Protein AF-A0A9D6CIK2-F1 (afdb_monomer)

Sequence (309 aa):
MDEARDAATAATDGAFDAAAAARARRFWRIALIVYLVPVTVVTHWPRLGFAGSGAVDKFAHFLGFGVIAWLALHARPFGRASLGFLFAVAWVYIDEVTQAIPILGRTFSGYDMIAGWVGVALAGAIYLARAARRPRGVLDARDPLESIVYSDSRNWTFAAGFILAATLVIGGAIVAWRAQGGVEPSFGSVIHPLAMGFLCGLVGATLLVEGRVLARRALAIDGLSAREIPHRGVRSRLVGPIALLAAIPLAWALHWLLVRALFGAEPSADHAIDQEGFMVMRPAFMLVAAACMFEFLRTALVRRARAAA

pLDDT: mean 87.38, std 12.66, range [45.0, 98.56]

Structure (mmCIF, N/CA/C/O backbone):
data_AF-A0A9D6CIK2-F1
#
_entry.id   AF-A0A9D6CIK2-F1
#
loop_
_atom_site.group_PDB
_atom_site.id
_atom_site.type_symbol
_atom_site.label_atom_id
_atom_site.label_alt_id
_atom_site.label_comp_id
_atom_site.label_asym_id
_atom_site.label_entity_id
_atom_site.label_seq_id
_atom_site.pdbx_PDB_ins_code
_atom_site.Cartn_x
_atom_site.Cartn_y
_atom_site.Cartn_z
_atom_site.occupancy
_atom_site.B_iso_or_equiv
_atom_site.auth_seq_id
_atom_site.auth_comp_id
_atom_site.auth_asym_id
_atom_site.auth_atom_id
_atom_site.pdbx_PDB_model_num
ATOM 1 N N . MET A 1 1 ? -30.635 -6.182 40.399 1.00 76.00 1 MET A N 1
ATOM 2 C CA . MET A 1 1 ? -31.267 -5.835 39.104 1.00 76.00 1 MET A CA 1
ATOM 3 C C . MET A 1 1 ? -30.254 -5.193 38.160 1.00 76.00 1 MET A C 1
ATOM 5 O O . MET A 1 1 ? -30.245 -5.564 36.994 1.00 76.00 1 MET A O 1
ATOM 9 N N . ASP A 1 2 ? -29.363 -4.333 38.664 1.00 89.19 2 ASP A N 1
ATOM 10 C CA . ASP A 1 2 ? -28.309 -3.693 37.858 1.00 89.19 2 ASP A CA 1
ATOM 11 C C . ASP A 1 2 ? -27.275 -4.683 37.293 1.00 89.19 2 ASP A C 1
ATOM 13 O O . ASP A 1 2 ? -27.008 -4.645 36.099 1.00 89.19 2 ASP A O 1
ATOM 17 N N . GLU A 1 3 ? -26.827 -5.682 38.064 1.00 88.56 3 GLU A N 1
ATOM 18 C CA . GLU A 1 3 ? -25.869 -6.693 37.565 1.00 88.56 3 GLU A CA 1
ATOM 19 C C . GLU A 1 3 ? -26.374 -7.486 36.345 1.00 88.56 3 GLU A C 1
ATOM 21 O O . GLU A 1 3 ? -25.624 -7.752 35.407 1.00 88.56 3 GLU A O 1
ATOM 26 N N . ALA A 1 4 ? -27.662 -7.847 36.321 1.00 82.94 4 ALA A N 1
ATOM 27 C CA . ALA A 1 4 ? -28.253 -8.572 35.195 1.00 82.94 4 ALA A CA 1
ATOM 28 C C . ALA A 1 4 ? -28.372 -7.686 33.942 1.00 82.94 4 ALA A C 1
ATOM 30 O O . ALA A 1 4 ? -28.220 -8.168 32.817 1.00 82.94 4 ALA A O 1
ATOM 31 N N . ARG A 1 5 ? -28.619 -6.384 34.131 1.00 86.94 5 ARG A N 1
ATOM 32 C CA . ARG A 1 5 ? -28.676 -5.390 33.054 1.00 86.94 5 ARG A CA 1
ATOM 33 C C . ARG A 1 5 ? -27.285 -5.104 32.487 1.00 86.94 5 ARG A C 1
ATOM 35 O O . ARG A 1 5 ? -27.134 -5.043 31.266 1.00 86.94 5 ARG A O 1
ATOM 42 N N . ASP A 1 6 ? -26.281 -4.993 33.347 1.00 85.75 6 ASP A N 1
ATOM 43 C CA . ASP A 1 6 ? -24.888 -4.783 32.951 1.00 85.75 6 ASP A CA 1
ATOM 44 C C . ASP A 1 6 ? -24.345 -5.998 32.189 1.00 85.75 6 ASP A C 1
ATOM 46 O O . ASP A 1 6 ? -23.758 -5.848 31.116 1.00 85.75 6 ASP A O 1
ATOM 50 N N . ALA A 1 7 ? -24.639 -7.214 32.662 1.00 78.69 7 ALA A N 1
ATOM 51 C CA . ALA A 1 7 ? -24.284 -8.451 31.968 1.00 78.69 7 ALA A CA 1
ATOM 52 C C . ALA A 1 7 ? -24.959 -8.573 30.588 1.00 78.69 7 ALA A C 1
ATOM 54 O O . ALA A 1 7 ? -24.304 -8.941 29.610 1.00 78.69 7 ALA A O 1
ATOM 55 N N . ALA A 1 8 ? -26.248 -8.232 30.477 1.00 70.62 8 ALA A N 1
ATOM 56 C CA . ALA A 1 8 ? -26.967 -8.258 29.202 1.00 70.62 8 ALA A CA 1
ATOM 57 C C . ALA A 1 8 ? -26.433 -7.213 28.204 1.00 70.62 8 ALA A C 1
ATOM 59 O O . ALA A 1 8 ? -26.322 -7.495 27.007 1.00 70.62 8 ALA A O 1
ATOM 60 N N . THR A 1 9 ? -26.057 -6.028 28.693 1.00 79.12 9 THR A N 1
ATOM 61 C CA . THR A 1 9 ? -25.459 -4.960 27.877 1.00 79.12 9 THR A CA 1
ATOM 62 C C . THR A 1 9 ? -24.084 -5.389 27.366 1.00 79.12 9 THR A C 1
ATOM 64 O O . THR A 1 9 ? -23.854 -5.385 26.159 1.00 79.12 9 THR A O 1
ATOM 67 N N . ALA A 1 10 ? -23.217 -5.898 28.248 1.00 75.69 10 ALA A N 1
ATOM 68 C CA . ALA A 1 10 ? -21.892 -6.396 27.878 1.00 75.69 10 ALA A CA 1
ATOM 69 C C . ALA A 1 10 ? -21.947 -7.558 26.868 1.00 75.69 10 ALA A C 1
ATOM 71 O O . ALA A 1 10 ? -21.140 -7.618 25.938 1.00 75.69 10 ALA A O 1
ATOM 72 N N . ALA A 1 11 ? -22.914 -8.471 27.012 1.00 73.00 11 ALA A N 1
ATOM 73 C CA . ALA A 1 11 ? -23.122 -9.562 26.061 1.00 73.00 11 ALA A CA 1
ATOM 74 C C . ALA A 1 11 ? -23.563 -9.051 24.678 1.00 73.00 11 ALA A C 1
ATOM 76 O O . ALA A 1 11 ? -23.078 -9.536 23.652 1.00 73.00 11 ALA A O 1
ATOM 77 N N . THR A 1 12 ? -24.448 -8.052 24.647 1.00 70.81 12 THR A N 1
ATOM 78 C CA . THR A 1 12 ? -24.937 -7.435 23.404 1.00 70.81 12 THR A CA 1
ATOM 79 C C . THR A 1 12 ? -23.823 -6.669 22.688 1.00 70.81 12 THR A C 1
ATOM 81 O O . THR A 1 12 ? -23.623 -6.858 21.485 1.00 70.81 12 THR A O 1
ATOM 84 N N . ASP A 1 13 ? -23.042 -5.883 23.430 1.00 75.19 13 ASP A N 1
ATOM 85 C CA . ASP A 1 13 ? -21.899 -5.133 22.905 1.00 75.19 13 ASP A CA 1
ATOM 86 C C . ASP A 1 13 ? -20.821 -6.078 22.354 1.00 75.19 13 ASP A C 1
ATOM 88 O O . ASP A 1 13 ? -20.339 -5.908 21.230 1.00 75.19 13 ASP A O 1
ATOM 92 N N . GLY A 1 14 ? -20.516 -7.156 23.085 1.00 76.88 14 GLY A N 1
ATOM 93 C CA . GLY A 1 14 ? -19.582 -8.187 22.632 1.00 76.88 14 GLY A CA 1
ATOM 94 C C . GLY A 1 14 ? -20.040 -8.898 21.351 1.00 76.88 14 GLY A C 1
ATOM 95 O O . GLY A 1 14 ? -19.229 -9.160 20.454 1.00 76.88 14 GLY A O 1
ATOM 96 N N . ALA A 1 15 ? -21.340 -9.184 21.220 1.00 74.88 15 ALA A N 1
ATOM 97 C CA . ALA A 1 15 ? -21.907 -9.794 20.019 1.00 74.88 15 ALA A CA 1
ATOM 98 C C . ALA A 1 15 ? -21.847 -8.849 18.804 1.00 74.88 15 ALA A C 1
ATOM 100 O O . ALA A 1 15 ? -21.481 -9.276 17.700 1.00 74.88 15 ALA A O 1
ATOM 101 N N . PHE A 1 16 ? -22.150 -7.563 19.004 1.00 76.38 16 PHE A N 1
ATOM 102 C CA . PHE A 1 16 ? -22.050 -6.535 17.967 1.00 76.38 16 PHE A CA 1
ATOM 103 C C . PHE A 1 16 ? -20.613 -6.403 17.438 1.00 76.38 16 PHE A C 1
ATOM 105 O O . PHE A 1 16 ? -20.384 -6.474 16.223 1.00 76.38 16 PHE A O 1
ATOM 112 N N . ASP A 1 17 ? -19.631 -6.323 18.335 1.00 83.56 17 ASP A N 1
ATOM 113 C CA . ASP A 1 17 ? -18.211 -6.238 17.982 1.00 83.56 17 ASP A CA 1
ATOM 114 C C . ASP A 1 17 ? -17.732 -7.481 17.218 1.00 83.56 17 ASP A C 1
ATOM 116 O O . ASP A 1 17 ? -16.956 -7.400 16.251 1.00 83.56 17 ASP A O 1
ATOM 120 N N . ALA A 1 18 ? -18.229 -8.662 17.597 1.00 87.12 18 ALA A N 1
ATOM 121 C CA . ALA A 1 18 ? -17.898 -9.903 16.916 1.00 87.12 18 ALA A CA 1
ATOM 122 C C . ALA A 1 18 ? -18.398 -9.920 15.461 1.00 87.12 18 ALA A C 1
ATOM 124 O O . ALA A 1 18 ? -17.642 -10.326 14.563 1.00 87.12 18 ALA A O 1
ATOM 125 N N . ALA A 1 19 ? -19.631 -9.461 15.226 1.00 90.62 19 ALA A N 1
ATOM 126 C CA . ALA A 1 19 ? -20.251 -9.390 13.906 1.00 90.62 19 ALA A CA 1
ATOM 127 C C . ALA A 1 19 ? -19.587 -8.333 13.008 1.00 90.62 19 ALA A C 1
ATOM 129 O O . ALA A 1 19 ? -19.249 -8.631 11.856 1.00 90.62 19 ALA A O 1
ATOM 130 N N . ALA A 1 20 ? -19.329 -7.132 13.536 1.00 90.88 20 ALA A N 1
ATOM 131 C CA . ALA A 1 20 ? -18.639 -6.063 12.813 1.00 90.88 20 ALA A CA 1
ATOM 132 C C . ALA A 1 20 ? -17.254 -6.526 12.341 1.00 90.88 20 ALA A C 1
ATOM 134 O O . ALA A 1 20 ? -16.926 -6.454 11.157 1.00 90.88 20 ALA A O 1
ATOM 135 N N . ALA A 1 21 ? -16.467 -7.130 13.227 1.00 90.06 21 ALA A N 1
ATOM 136 C CA . ALA A 1 21 ? -15.140 -7.612 12.867 1.00 90.06 21 ALA A CA 1
ATOM 137 C C . ALA A 1 21 ? -15.158 -8.775 11.860 1.00 90.06 21 ALA A C 1
ATOM 139 O O . ALA A 1 21 ? -14.245 -8.895 11.041 1.00 90.06 21 ALA A O 1
ATOM 140 N N . ALA A 1 22 ? -16.168 -9.651 11.901 1.00 92.12 22 ALA A N 1
ATOM 141 C CA . ALA A 1 22 ? -16.338 -10.690 10.884 1.00 92.12 22 ALA A CA 1
ATOM 142 C C . ALA A 1 22 ? -16.622 -10.081 9.504 1.00 92.12 22 ALA A C 1
ATOM 144 O O . ALA A 1 22 ? -16.016 -10.490 8.510 1.00 92.12 22 ALA A O 1
ATOM 145 N N . ARG A 1 23 ? -17.479 -9.058 9.455 1.00 95.62 23 ARG A N 1
ATOM 146 C CA . ARG A 1 23 ? -17.792 -8.314 8.232 1.00 95.62 23 ARG A CA 1
ATOM 147 C C . ARG A 1 23 ? -16.578 -7.557 7.694 1.00 95.62 23 ARG A C 1
ATOM 149 O O . ARG A 1 23 ? -16.287 -7.670 6.508 1.00 95.62 23 ARG A O 1
ATOM 156 N N . ALA A 1 24 ? -15.824 -6.881 8.559 1.00 94.81 24 ALA A N 1
ATOM 157 C CA . ALA A 1 24 ? -14.590 -6.202 8.173 1.00 94.81 24 ALA A CA 1
ATOM 158 C C . ALA A 1 24 ? -13.581 -7.167 7.541 1.00 94.81 24 ALA A C 1
ATOM 160 O O . ALA A 1 24 ? -13.079 -6.912 6.448 1.00 94.81 24 ALA A O 1
ATOM 161 N N . ARG A 1 25 ? -13.347 -8.333 8.162 1.00 94.69 25 ARG A N 1
ATOM 162 C CA . ARG A 1 25 ? -12.481 -9.374 7.579 1.00 94.69 25 ARG A CA 1
ATOM 163 C C . ARG A 1 25 ? -12.985 -9.870 6.230 1.00 94.69 25 ARG A C 1
ATOM 165 O O . ARG A 1 25 ? -12.175 -10.111 5.340 1.00 94.69 25 ARG A O 1
ATOM 172 N N . ARG A 1 26 ? -14.302 -10.040 6.067 1.00 96.69 26 ARG A N 1
ATOM 173 C CA . ARG A 1 26 ? -14.888 -10.422 4.776 1.00 96.69 26 ARG A CA 1
ATOM 174 C C . ARG A 1 26 ? -14.553 -9.385 3.706 1.00 96.69 26 ARG A C 1
ATOM 176 O O . ARG A 1 26 ? -14.116 -9.781 2.632 1.00 96.69 26 ARG A O 1
ATOM 183 N N . PHE A 1 27 ? -14.695 -8.093 3.996 1.00 97.44 27 PHE A N 1
ATOM 184 C CA . PHE A 1 27 ? -14.352 -7.050 3.031 1.00 97.44 27 PHE A CA 1
ATOM 185 C C . PHE A 1 27 ? -12.854 -6.975 2.732 1.00 97.44 27 PHE A C 1
ATOM 187 O O . PHE A 1 27 ? -12.502 -6.905 1.561 1.00 97.44 27 PHE A O 1
ATOM 194 N N . TRP A 1 28 ? -11.971 -7.123 3.725 1.00 97.50 28 TRP A N 1
ATOM 195 C CA . TRP A 1 28 ? -10.527 -7.232 3.467 1.00 97.50 28 TRP A CA 1
ATOM 196 C C . TRP A 1 28 ? -10.168 -8.424 2.576 1.00 97.50 28 TRP A C 1
ATOM 198 O O . TRP A 1 28 ? -9.322 -8.294 1.700 1.00 97.50 28 TRP A O 1
ATOM 208 N N . ARG A 1 29 ? -10.821 -9.578 2.757 1.00 98.00 29 ARG A N 1
ATOM 209 C CA . ARG A 1 29 ? -10.619 -10.755 1.893 1.00 98.00 29 ARG A CA 1
ATOM 210 C C . ARG A 1 29 ? -11.104 -10.514 0.469 1.00 98.00 29 ARG A C 1
ATOM 212 O O . ARG A 1 29 ? -10.418 -10.900 -0.467 1.00 98.00 29 ARG A O 1
ATOM 219 N N . ILE A 1 30 ? -12.258 -9.869 0.307 1.00 97.81 30 ILE A N 1
ATOM 220 C CA . ILE A 1 30 ? -12.763 -9.482 -1.015 1.00 97.81 30 ILE A CA 1
ATOM 221 C C . ILE A 1 30 ? -11.785 -8.507 -1.675 1.00 97.81 30 ILE A C 1
ATOM 223 O O . ILE A 1 30 ? -11.384 -8.746 -2.805 1.00 97.81 30 ILE A O 1
ATOM 227 N N . ALA A 1 31 ? -11.346 -7.466 -0.961 1.00 97.38 31 ALA A N 1
ATOM 228 C CA . ALA A 1 31 ? -10.368 -6.503 -1.461 1.00 97.38 31 ALA A CA 1
ATOM 229 C C . ALA A 1 31 ? -9.044 -7.179 -1.848 1.00 97.38 31 ALA A C 1
ATOM 231 O O . ALA A 1 31 ? -8.510 -6.891 -2.914 1.00 97.38 31 ALA A O 1
ATOM 232 N N . LEU A 1 32 ? -8.555 -8.120 -1.029 1.00 98.19 32 LEU A N 1
ATOM 233 C CA . LEU A 1 32 ? -7.382 -8.932 -1.348 1.00 98.19 32 LEU A CA 1
ATOM 234 C C . LEU A 1 32 ? -7.570 -9.682 -2.665 1.00 98.19 32 LEU A C 1
ATOM 236 O O . LEU A 1 32 ? -6.711 -9.573 -3.522 1.00 98.19 32 LEU A O 1
ATOM 240 N N . ILE A 1 33 ? -8.676 -10.406 -2.851 1.00 98.25 33 ILE A N 1
ATOM 241 C CA . ILE A 1 33 ? -8.928 -11.176 -4.081 1.00 98.25 33 ILE A CA 1
ATOM 242 C C . ILE A 1 33 ? -9.045 -10.247 -5.296 1.00 98.25 33 ILE A C 1
ATOM 244 O O . ILE A 1 33 ? -8.411 -10.491 -6.319 1.00 98.25 33 ILE A O 1
ATOM 248 N N . VAL A 1 34 ? -9.819 -9.165 -5.164 1.00 97.56 34 VAL A N 1
ATOM 249 C CA . VAL A 1 34 ? -10.043 -8.168 -6.224 1.00 97.56 34 VAL A CA 1
ATOM 250 C C . VAL A 1 34 ? -8.746 -7.478 -6.639 1.00 97.56 34 VAL A C 1
ATOM 252 O O . VAL A 1 34 ? -8.632 -7.079 -7.789 1.00 97.56 34 VAL A O 1
ATOM 255 N N . TYR A 1 35 ? -7.772 -7.342 -5.738 1.00 97.75 35 TYR A N 1
ATOM 256 C CA . TYR A 1 35 ? -6.469 -6.760 -6.052 1.00 97.75 35 TYR A CA 1
ATOM 257 C C . TYR A 1 35 ? -5.455 -7.799 -6.549 1.00 97.75 35 TYR A C 1
ATOM 259 O O . TYR A 1 35 ? -4.760 -7.568 -7.535 1.00 97.75 35 TYR A O 1
ATOM 267 N N . LEU A 1 36 ? -5.392 -8.956 -5.888 1.00 97.88 36 LEU A N 1
ATOM 268 C CA . LEU A 1 36 ? -4.446 -10.032 -6.174 1.00 97.88 36 LEU A CA 1
ATOM 269 C C . LEU A 1 36 ? -4.621 -10.568 -7.593 1.00 97.88 36 LEU A C 1
ATOM 271 O O . LEU A 1 36 ? -3.638 -10.689 -8.310 1.00 97.88 36 LEU A O 1
ATOM 275 N N . VAL A 1 37 ? -5.861 -10.848 -8.010 1.00 97.81 37 VAL A N 1
ATOM 276 C CA . VAL A 1 37 ? -6.129 -11.447 -9.325 1.00 97.81 37 VAL A CA 1
ATOM 277 C C . VAL A 1 37 ? -5.640 -10.545 -10.469 1.00 97.81 37 VAL A C 1
ATOM 279 O O . VAL A 1 37 ? -4.852 -11.029 -11.280 1.00 97.81 37 VAL A O 1
ATOM 282 N N . PRO A 1 38 ? -6.010 -9.249 -10.549 1.00 96.62 38 PRO A N 1
ATOM 283 C CA . PRO A 1 38 ? -5.471 -8.363 -11.577 1.00 96.62 38 PRO A CA 1
ATOM 284 C C . PRO A 1 38 ? -3.954 -8.203 -11.519 1.00 96.62 38 PRO A C 1
ATOM 286 O O . PRO A 1 38 ? -3.326 -8.211 -12.572 1.00 96.62 38 PRO A O 1
ATOM 289 N N . VAL A 1 39 ? -3.355 -8.085 -10.326 1.00 96.19 39 VAL A N 1
ATOM 290 C CA . VAL A 1 39 ? -1.892 -7.971 -10.206 1.00 96.19 39 VAL A CA 1
ATOM 291 C C . VAL A 1 39 ? -1.213 -9.211 -10.775 1.00 96.19 39 VAL A C 1
ATOM 293 O O . VAL A 1 39 ? -0.331 -9.063 -11.609 1.00 96.19 39 VAL A O 1
ATOM 296 N N . THR A 1 40 ? -1.676 -10.411 -10.421 1.00 96.19 40 THR A N 1
ATOM 297 C CA . THR A 1 40 ? -1.139 -11.668 -10.959 1.00 96.19 40 THR A CA 1
ATOM 298 C C . THR A 1 40 ? -1.314 -11.774 -12.471 1.00 96.19 40 THR A C 1
ATOM 300 O O . THR A 1 40 ? -0.403 -12.208 -13.167 1.00 96.19 40 THR A O 1
ATOM 303 N N . VAL A 1 41 ? -2.457 -11.350 -13.015 1.00 95.50 41 VAL A N 1
ATOM 304 C CA . VAL A 1 41 ? -2.657 -11.326 -14.473 1.00 95.50 41 VAL A CA 1
ATOM 305 C C . VAL A 1 41 ? -1.672 -10.368 -15.148 1.00 95.50 41 VAL A C 1
ATOM 307 O O . VAL A 1 41 ? -1.108 -10.706 -16.184 1.00 95.50 41 VAL A O 1
ATOM 310 N N . VAL A 1 42 ? -1.442 -9.188 -14.566 1.00 92.25 42 VAL A N 1
ATOM 311 C CA . VAL A 1 42 ? -0.527 -8.178 -15.117 1.00 92.25 42 VAL A CA 1
ATOM 312 C C . VAL A 1 42 ? 0.935 -8.622 -15.022 1.00 92.25 42 VAL A C 1
ATOM 314 O O . VAL A 1 42 ? 1.681 -8.431 -15.981 1.00 92.25 42 VAL A O 1
ATOM 317 N N . THR A 1 43 ? 1.355 -9.245 -13.919 1.00 93.00 43 THR A N 1
ATOM 318 C CA . THR A 1 43 ? 2.727 -9.761 -13.760 1.00 93.00 43 THR A CA 1
ATOM 319 C C . THR A 1 43 ? 3.020 -10.909 -14.725 1.00 93.00 43 THR A C 1
ATOM 321 O O . THR A 1 43 ? 4.114 -10.991 -15.278 1.00 93.00 43 THR A O 1
ATOM 324 N N . HIS A 1 44 ? 2.012 -11.725 -15.039 1.00 94.00 44 HIS A N 1
ATOM 325 C CA . HIS A 1 44 ? 2.112 -12.828 -16.000 1.00 94.00 44 HIS A CA 1
ATOM 326 C C . HIS A 1 44 ? 1.771 -12.426 -17.436 1.00 94.00 44 HIS A C 1
ATOM 328 O O . HIS A 1 44 ? 1.678 -13.284 -18.314 1.00 94.00 44 HIS A O 1
ATOM 334 N N . TRP A 1 45 ? 1.575 -11.136 -17.707 1.00 91.31 45 TRP A N 1
ATOM 335 C CA . TRP A 1 45 ? 1.337 -10.691 -19.070 1.00 91.31 45 TRP A CA 1
ATOM 336 C C . TRP A 1 45 ? 2.615 -10.870 -19.913 1.00 91.31 45 TRP A C 1
ATOM 338 O O . TRP A 1 45 ? 3.704 -10.538 -19.424 1.00 91.31 45 TRP A O 1
ATOM 348 N N . PRO A 1 46 ? 2.518 -11.367 -21.165 1.00 89.94 46 PRO A N 1
ATOM 349 C CA . PRO A 1 46 ? 3.678 -11.534 -22.036 1.00 89.94 46 PRO A CA 1
ATOM 350 C C . PRO A 1 46 ? 4.478 -10.241 -22.188 1.00 89.94 46 PRO A C 1
ATOM 352 O O . PRO A 1 46 ? 3.910 -9.147 -22.211 1.00 89.94 46 PRO A O 1
ATOM 355 N N . ARG A 1 47 ? 5.803 -10.350 -22.323 1.00 85.31 47 ARG A N 1
ATOM 356 C CA . ARG A 1 47 ? 6.673 -9.174 -22.456 1.00 85.31 47 ARG A CA 1
ATOM 357 C C . ARG A 1 47 ? 6.316 -8.375 -23.717 1.00 85.31 47 ARG A C 1
ATOM 359 O O . ARG A 1 47 ? 6.631 -8.781 -24.828 1.00 85.31 47 ARG A O 1
ATOM 366 N N . LEU A 1 48 ? 5.714 -7.199 -23.536 1.00 79.94 48 LEU A N 1
ATOM 367 C CA . LEU A 1 48 ? 5.265 -6.329 -24.636 1.00 79.94 48 LEU A CA 1
ATOM 368 C C . LEU A 1 48 ? 6.383 -5.468 -25.259 1.00 79.94 48 LEU A C 1
ATOM 370 O O . LEU A 1 48 ? 6.116 -4.658 -26.140 1.00 79.94 48 LEU A O 1
ATOM 374 N N . GLY A 1 49 ? 7.635 -5.623 -24.813 1.00 81.19 49 GLY A N 1
ATOM 375 C CA . GLY A 1 49 ? 8.791 -4.943 -25.413 1.00 81.19 49 GLY A CA 1
ATOM 376 C C . GLY A 1 49 ? 8.798 -3.414 -25.274 1.00 81.19 49 GLY A C 1
ATOM 377 O O . GLY A 1 49 ? 9.507 -2.744 -26.019 1.00 81.19 49 GLY A O 1
ATOM 378 N N . PHE A 1 50 ? 8.025 -2.842 -24.345 1.00 81.75 50 PHE A N 1
ATOM 379 C CA . PHE A 1 50 ? 7.972 -1.391 -24.164 1.00 81.75 50 PHE A CA 1
ATOM 380 C C . PHE A 1 50 ? 9.311 -0.827 -23.669 1.00 81.75 50 PHE A C 1
ATOM 382 O O . PHE A 1 50 ? 9.855 -1.273 -22.657 1.00 81.75 50 PHE A O 1
ATOM 389 N N . ALA A 1 51 ? 9.819 0.199 -24.356 1.00 75.69 51 ALA A N 1
ATOM 390 C CA . ALA A 1 51 ? 11.019 0.914 -23.937 1.00 75.69 51 ALA A CA 1
ATOM 391 C C . ALA A 1 51 ? 10.845 1.524 -22.531 1.00 75.69 51 ALA A C 1
ATOM 393 O O . ALA A 1 51 ? 9.783 2.051 -22.190 1.00 75.69 51 ALA A O 1
ATOM 394 N N . GLY A 1 52 ? 11.895 1.438 -21.706 1.00 73.25 52 GLY A N 1
ATOM 395 C CA . GLY A 1 52 ? 11.911 1.989 -20.345 1.00 73.25 52 GLY A CA 1
ATOM 396 C C . GLY A 1 52 ? 11.104 1.204 -19.300 1.00 73.25 52 GLY A C 1
ATOM 397 O O . GLY A 1 52 ? 10.965 1.671 -18.171 1.00 73.25 52 GLY A O 1
ATOM 398 N N . SER A 1 53 ? 10.577 0.016 -19.628 1.00 78.88 53 SER A N 1
ATOM 399 C CA . SER A 1 53 ? 9.782 -0.775 -18.678 1.00 78.88 53 SER A CA 1
ATOM 400 C C . SER A 1 53 ? 10.592 -1.259 -17.470 1.00 78.88 53 SER A C 1
ATOM 402 O O . SER A 1 53 ? 10.051 -1.311 -16.371 1.00 78.88 53 SER A O 1
ATOM 404 N N . GLY A 1 54 ? 11.885 -1.561 -17.647 1.00 82.81 54 GLY A N 1
ATOM 405 C CA . GLY A 1 54 ? 12.718 -2.186 -16.610 1.00 82.81 54 GLY A CA 1
ATOM 406 C C . GLY A 1 54 ? 12.908 -1.340 -15.345 1.00 82.81 54 GLY A C 1
ATOM 407 O O . GLY A 1 54 ? 12.915 -1.879 -14.240 1.00 82.81 54 GLY A O 1
ATOM 408 N N . ALA A 1 55 ? 12.990 -0.012 -15.477 1.00 83.94 55 ALA A N 1
ATOM 409 C CA . ALA A 1 55 ? 13.105 0.871 -14.316 1.00 83.94 55 ALA A CA 1
ATOM 410 C C . ALA A 1 55 ? 11.779 0.967 -13.534 1.00 83.94 55 ALA A C 1
ATOM 412 O O . ALA A 1 55 ? 11.760 1.055 -12.307 1.00 83.94 55 ALA A O 1
ATOM 413 N N . VAL A 1 56 ? 10.643 0.924 -14.234 1.00 90.94 56 VAL A N 1
ATOM 414 C CA . VAL A 1 56 ? 9.316 1.006 -13.603 1.00 90.94 56 VAL A CA 1
ATOM 415 C C . VAL A 1 56 ? 8.862 -0.340 -13.034 1.00 90.94 56 VAL A C 1
ATOM 417 O O . VAL A 1 56 ? 8.070 -0.350 -12.093 1.00 90.94 56 VAL A O 1
ATOM 420 N N . ASP A 1 57 ? 9.402 -1.458 -13.522 1.00 92.25 57 ASP A N 1
ATOM 421 C CA . ASP A 1 57 ? 9.045 -2.808 -13.063 1.00 92.25 57 ASP A CA 1
ATOM 422 C C . ASP A 1 57 ? 9.287 -2.976 -11.553 1.00 92.25 57 ASP A C 1
ATOM 424 O O . ASP A 1 57 ? 8.372 -3.312 -10.802 1.00 92.25 57 ASP A O 1
ATOM 428 N N . LYS A 1 58 ? 10.459 -2.562 -11.055 1.00 94.12 58 LYS A N 1
ATOM 429 C CA . LYS A 1 58 ? 10.789 -2.600 -9.613 1.00 94.12 58 LYS A CA 1
ATOM 430 C C . LYS A 1 58 ? 9.826 -1.802 -8.760 1.00 94.12 58 LYS A C 1
ATOM 432 O O . LYS A 1 58 ? 9.451 -2.218 -7.665 1.00 94.12 58 LYS A O 1
ATOM 437 N N . PHE A 1 59 ? 9.422 -0.639 -9.257 1.00 94.50 59 PHE A N 1
ATOM 438 C CA . PHE A 1 59 ? 8.442 0.191 -8.579 1.00 94.50 59 PHE A CA 1
ATOM 439 C C . PHE A 1 59 ? 7.072 -0.492 -8.515 1.00 94.50 59 PHE A C 1
ATOM 441 O O . PHE A 1 59 ? 6.426 -0.470 -7.464 1.00 94.50 59 PHE A O 1
ATOM 448 N N . ALA A 1 60 ? 6.647 -1.120 -9.614 1.00 94.62 60 ALA A N 1
ATOM 449 C CA . ALA A 1 60 ? 5.407 -1.880 -9.675 1.00 94.62 60 ALA A CA 1
ATOM 450 C C . ALA A 1 60 ? 5.440 -3.090 -8.730 1.00 94.62 60 ALA A C 1
ATOM 452 O O . ALA A 1 60 ? 4.476 -3.292 -7.996 1.00 94.62 60 ALA A O 1
ATOM 453 N N . HIS A 1 61 ? 6.555 -3.823 -8.662 1.00 96.88 61 HIS A N 1
ATOM 454 C CA . HIS A 1 61 ? 6.747 -4.930 -7.722 1.00 96.88 61 HIS A CA 1
ATOM 455 C C . HIS A 1 61 ? 6.699 -4.443 -6.267 1.00 96.88 61 HIS A C 1
ATOM 457 O O . HIS A 1 61 ? 5.915 -4.950 -5.462 1.00 96.88 61 HIS A O 1
ATOM 463 N N . PHE A 1 62 ? 7.462 -3.402 -5.929 1.00 97.19 62 PHE A N 1
ATOM 464 C CA . PHE A 1 62 ? 7.443 -2.793 -4.599 1.00 97.19 62 PHE A CA 1
ATOM 465 C C . PHE A 1 62 ? 6.031 -2.400 -4.153 1.00 97.19 62 PHE A C 1
ATOM 467 O O . PHE A 1 62 ? 5.583 -2.775 -3.066 1.00 97.19 62 PHE A O 1
ATOM 474 N N . LEU A 1 63 ? 5.315 -1.651 -4.992 1.00 96.81 63 LEU A N 1
ATOM 475 C CA . LEU A 1 63 ? 3.982 -1.165 -4.663 1.00 96.81 63 LEU A CA 1
ATOM 476 C C . LEU A 1 63 ? 2.959 -2.307 -4.652 1.00 96.81 63 LEU A C 1
ATOM 478 O O . LEU A 1 63 ? 2.209 -2.442 -3.687 1.00 96.81 63 LEU A O 1
ATOM 482 N N . GLY A 1 64 ? 2.949 -3.136 -5.694 1.00 97.25 64 GLY A N 1
ATOM 483 C CA . GLY A 1 64 ? 2.009 -4.237 -5.881 1.00 97.25 64 GLY A CA 1
ATOM 484 C C . GLY A 1 64 ? 2.063 -5.238 -4.735 1.00 97.25 64 GLY A C 1
ATOM 485 O O . GLY A 1 64 ? 1.055 -5.488 -4.067 1.00 97.25 64 GLY A O 1
ATOM 486 N N . PHE A 1 65 ? 3.253 -5.753 -4.424 1.00 98.31 65 PHE A N 1
ATOM 487 C CA . PHE A 1 65 ? 3.409 -6.715 -3.336 1.00 98.31 65 PHE A CA 1
ATOM 488 C C . PHE A 1 65 ? 3.276 -6.078 -1.951 1.00 98.31 65 PHE A C 1
ATOM 490 O O . PHE A 1 65 ? 2.761 -6.724 -1.035 1.00 98.31 65 PHE A O 1
ATOM 497 N N . GLY A 1 66 ? 3.636 -4.801 -1.790 1.00 98.00 66 GLY A N 1
ATOM 498 C CA . GLY A 1 66 ? 3.348 -4.050 -0.566 1.00 98.00 66 GLY A CA 1
ATOM 499 C C . GLY A 1 66 ? 1.845 -3.949 -0.279 1.00 98.00 66 GLY A C 1
ATOM 500 O O . GLY A 1 66 ? 1.410 -4.182 0.852 1.00 98.00 66 GLY A O 1
ATOM 501 N N . VAL A 1 67 ? 1.026 -3.680 -1.300 1.00 98.06 67 VAL A N 1
ATOM 502 C CA . VAL A 1 67 ? -0.439 -3.653 -1.165 1.00 98.06 67 VAL A CA 1
ATOM 503 C C . VAL A 1 67 ? -0.997 -5.053 -0.912 1.00 98.06 67 VAL A C 1
ATOM 505 O O . VAL A 1 67 ? -1.832 -5.203 -0.021 1.00 98.06 67 VAL A O 1
ATOM 508 N N . ILE A 1 68 ? -0.512 -6.093 -1.604 1.00 98.56 68 ILE A N 1
ATOM 509 C CA . ILE A 1 68 ? -0.903 -7.487 -1.319 1.00 98.56 68 ILE A CA 1
ATOM 510 C C . ILE A 1 68 ? -0.626 -7.830 0.149 1.00 98.56 68 ILE A C 1
ATOM 512 O O . ILE A 1 68 ? -1.515 -8.341 0.832 1.00 98.56 68 ILE A O 1
ATOM 516 N N . ALA A 1 69 ? 0.562 -7.503 0.665 1.00 98.50 69 ALA A N 1
ATOM 517 C CA . ALA A 1 69 ? 0.908 -7.723 2.066 1.00 98.50 69 ALA A CA 1
ATOM 518 C C . ALA A 1 69 ? -0.024 -6.976 3.015 1.00 98.50 69 ALA A C 1
ATOM 520 O O . ALA A 1 69 ? -0.538 -7.570 3.966 1.00 98.50 69 ALA A O 1
ATOM 521 N N . TRP A 1 70 ? -0.284 -5.696 2.742 1.00 97.62 70 TRP A N 1
ATOM 522 C CA . TRP A 1 70 ? -1.207 -4.886 3.528 1.00 97.62 70 TRP A CA 1
ATOM 523 C C . TRP A 1 70 ? -2.598 -5.523 3.601 1.00 97.62 70 TRP A C 1
ATOM 525 O O . TRP A 1 70 ? -3.127 -5.733 4.695 1.00 97.62 70 TRP A O 1
ATOM 535 N N . LEU A 1 71 ? -3.165 -5.901 2.454 1.00 97.94 71 LEU A N 1
ATOM 536 C CA . LEU A 1 71 ? -4.474 -6.545 2.367 1.00 97.94 71 LEU A CA 1
ATOM 537 C C . LEU A 1 71 ? -4.481 -7.909 3.074 1.00 97.94 71 LEU A C 1
ATOM 539 O O . LEU A 1 71 ? -5.396 -8.194 3.845 1.00 97.94 71 LEU A O 1
ATOM 543 N N . ALA A 1 72 ? -3.451 -8.735 2.876 1.00 98.25 72 ALA A N 1
ATOM 544 C CA . ALA A 1 72 ? -3.352 -10.072 3.458 1.00 98.25 72 ALA A CA 1
ATOM 545 C C . ALA A 1 72 ? -3.224 -10.052 4.990 1.00 98.25 72 ALA A C 1
ATOM 547 O O . ALA A 1 72 ? -3.872 -10.848 5.679 1.00 98.25 72 ALA A O 1
ATOM 548 N N . LEU A 1 73 ? -2.448 -9.111 5.537 1.00 96.75 73 LEU A N 1
ATOM 549 C CA . LEU A 1 73 ? -2.318 -8.880 6.980 1.00 96.75 73 LEU A CA 1
ATOM 550 C C . LEU A 1 73 ? -3.682 -8.604 7.634 1.00 96.75 73 LEU A C 1
ATOM 552 O O . LEU A 1 73 ? -4.003 -9.207 8.662 1.00 96.75 73 LEU A O 1
ATOM 556 N N . HIS A 1 74 ? -4.507 -7.754 7.014 1.00 95.44 74 HIS A N 1
ATOM 557 C CA . HIS A 1 74 ? -5.837 -7.387 7.520 1.00 95.44 74 HIS A CA 1
ATOM 558 C C . HIS A 1 74 ? -6.904 -8.456 7.227 1.00 95.44 74 HIS A C 1
ATOM 560 O O . HIS A 1 74 ? -7.803 -8.696 8.038 1.00 95.44 74 HIS A O 1
ATOM 566 N N . ALA A 1 75 ? -6.778 -9.175 6.108 1.00 96.31 75 ALA A N 1
ATOM 567 C CA . ALA A 1 75 ? -7.649 -10.293 5.750 1.00 96.31 75 ALA A CA 1
ATOM 568 C C . ALA A 1 75 ? -7.544 -11.472 6.734 1.00 96.31 75 ALA A C 1
ATOM 570 O O . ALA A 1 75 ? -8.497 -12.259 6.849 1.00 96.31 75 ALA A O 1
ATOM 571 N N . ARG A 1 76 ? -6.410 -11.581 7.452 1.00 95.06 76 ARG A N 1
ATOM 572 C CA . ARG A 1 76 ? -6.116 -12.602 8.472 1.00 95.06 76 ARG A CA 1
ATOM 573 C C . ARG A 1 76 ? -6.523 -13.999 7.975 1.00 95.06 76 ARG A C 1
ATOM 575 O O . ARG A 1 76 ? -7.531 -14.548 8.456 1.00 95.06 76 ARG A O 1
ATOM 582 N N . PRO A 1 77 ? -5.812 -14.576 6.988 1.00 94.06 77 PRO A N 1
ATOM 583 C CA . PRO A 1 77 ? -6.083 -15.941 6.544 1.00 94.06 77 PRO A CA 1
ATOM 584 C C . PRO A 1 77 ? -6.001 -16.887 7.747 1.00 94.06 77 PRO A C 1
ATOM 586 O O . PRO A 1 77 ? -5.131 -16.748 8.608 1.00 94.06 77 PRO A O 1
ATOM 589 N N . PHE A 1 78 ? -6.996 -17.768 7.877 1.00 94.06 78 PHE A N 1
ATOM 590 C CA . PHE A 1 78 ? -7.164 -18.650 9.045 1.00 94.06 78 PHE A CA 1
ATOM 591 C C . PHE A 1 78 ? -7.147 -17.917 10.404 1.00 94.06 78 PHE A C 1
ATOM 593 O O . PHE A 1 78 ? -6.757 -18.467 11.428 1.00 94.06 78 PHE A O 1
ATOM 600 N N . GLY A 1 79 ? -7.545 -16.640 10.420 1.00 90.56 79 GLY A N 1
ATOM 601 C CA . GLY A 1 79 ? -7.605 -15.816 11.625 1.00 90.56 79 GLY A CA 1
ATOM 602 C C . GLY A 1 79 ? -6.267 -15.215 12.068 1.00 90.56 79 GLY A C 1
ATOM 603 O O . GLY A 1 79 ? -6.250 -14.459 13.040 1.00 90.56 79 GLY A O 1
ATOM 604 N N . ARG A 1 80 ? -5.156 -15.447 11.357 1.00 92.62 80 ARG A N 1
ATOM 605 C CA . ARG A 1 80 ? -3.812 -15.022 11.789 1.00 92.62 80 ARG A CA 1
ATOM 606 C C . ARG A 1 80 ? -3.200 -14.030 10.801 1.00 92.62 80 ARG A C 1
ATOM 608 O O . ARG A 1 80 ? -3.049 -14.330 9.624 1.00 92.62 80 ARG A O 1
ATOM 615 N N . ALA A 1 81 ? -2.811 -12.851 11.288 1.00 94.19 81 ALA A N 1
ATOM 616 C CA . ALA A 1 81 ? -2.143 -11.845 10.456 1.00 94.19 81 ALA A CA 1
ATOM 617 C C . ALA A 1 81 ? -0.753 -12.311 9.995 1.00 94.19 81 ALA A C 1
ATOM 619 O O . ALA A 1 81 ? -0.373 -12.066 8.857 1.00 94.19 81 ALA A O 1
ATOM 620 N N . SER A 1 82 ? -0.027 -13.056 10.838 1.00 95.62 82 SER A N 1
ATOM 621 C CA . SER A 1 82 ? 1.282 -13.622 10.487 1.00 95.62 82 SER A CA 1
ATOM 622 C C . SER A 1 82 ? 1.222 -14.552 9.274 1.00 95.62 82 SER A C 1
ATOM 624 O O . SER A 1 82 ? 2.136 -14.535 8.460 1.00 95.62 82 SER A O 1
ATOM 626 N N . LEU A 1 83 ? 0.130 -15.308 9.110 1.00 96.69 83 LEU A N 1
ATOM 627 C CA . LEU A 1 83 ? -0.089 -16.121 7.913 1.00 96.69 83 LEU A CA 1
ATOM 628 C C . LEU A 1 83 ? -0.348 -15.256 6.673 1.00 96.69 83 LEU A C 1
ATOM 630 O O . LEU A 1 83 ? 0.063 -15.636 5.587 1.00 96.69 83 LEU A O 1
ATOM 634 N N . GLY A 1 84 ? -0.976 -14.086 6.826 1.00 97.56 84 GLY A N 1
ATOM 635 C CA . GLY A 1 84 ? -1.127 -13.108 5.744 1.00 97.56 84 GLY A CA 1
ATOM 636 C C . GLY A 1 84 ? 0.206 -12.497 5.312 1.00 97.56 84 GLY A C 1
ATOM 637 O O . GLY A 1 84 ? 0.463 -12.362 4.120 1.00 97.56 84 GLY A O 1
ATOM 638 N N . PHE A 1 85 ? 1.083 -12.194 6.272 1.00 97.94 85 PHE A N 1
ATOM 639 C CA . PHE A 1 85 ? 2.447 -11.747 5.984 1.00 97.94 85 PHE A CA 1
ATOM 640 C C . PHE A 1 85 ? 3.262 -12.831 5.273 1.00 97.94 85 PHE A C 1
ATOM 642 O O . PHE A 1 85 ? 3.843 -12.570 4.225 1.00 97.94 85 PHE A O 1
ATOM 649 N N . LEU A 1 86 ? 3.263 -14.056 5.815 1.00 98.25 86 LEU A N 1
ATOM 650 C CA . LEU A 1 86 ? 3.969 -15.192 5.222 1.00 98.25 86 LEU A CA 1
ATOM 651 C C . LEU A 1 86 ? 3.455 -15.496 3.812 1.00 98.25 86 LEU A C 1
ATOM 653 O O . LEU A 1 86 ? 4.258 -15.730 2.916 1.00 98.25 86 LEU A O 1
ATOM 657 N N . PHE A 1 87 ? 2.135 -15.432 3.612 1.00 98.31 87 PHE A N 1
ATOM 658 C CA . PHE A 1 87 ? 1.520 -15.533 2.294 1.00 98.31 87 PHE A CA 1
ATOM 659 C C . PHE A 1 87 ? 2.103 -14.498 1.331 1.00 98.31 87 PHE A C 1
ATOM 661 O O . PHE A 1 87 ? 2.540 -14.878 0.257 1.00 98.31 87 PHE A O 1
ATOM 668 N N . ALA A 1 88 ? 2.169 -13.219 1.710 1.00 98.56 88 ALA A N 1
ATOM 669 C CA . ALA A 1 88 ? 2.685 -12.180 0.822 1.00 98.56 88 ALA A CA 1
ATOM 670 C C . ALA A 1 88 ? 4.182 -12.347 0.509 1.00 98.56 88 ALA A C 1
ATOM 672 O O . ALA A 1 88 ? 4.577 -12.182 -0.640 1.00 98.56 88 ALA A O 1
ATOM 673 N N . VAL A 1 89 ? 5.004 -12.732 1.493 1.00 98.50 89 VAL A N 1
ATOM 674 C CA . VAL A 1 89 ? 6.430 -13.048 1.275 1.00 98.50 89 VAL A CA 1
ATOM 675 C C . VAL A 1 89 ? 6.590 -14.200 0.283 1.00 98.50 89 VAL A C 1
ATOM 677 O O . VAL A 1 89 ? 7.373 -14.091 -0.661 1.00 98.50 89 VAL A O 1
ATOM 680 N N . ALA A 1 90 ? 5.840 -15.288 0.483 1.00 98.38 90 ALA A N 1
ATOM 681 C CA . ALA A 1 90 ? 5.853 -16.443 -0.407 1.00 98.38 90 ALA A CA 1
ATOM 682 C C . ALA A 1 90 ? 5.299 -16.100 -1.797 1.00 98.38 90 ALA A C 1
ATOM 684 O O . ALA A 1 90 ? 5.816 -16.589 -2.794 1.00 98.38 90 ALA A O 1
ATOM 685 N N . TRP A 1 91 ? 4.285 -15.236 -1.873 1.00 98.50 91 TRP A N 1
ATOM 686 C CA . TRP A 1 91 ? 3.658 -14.844 -3.130 1.00 98.50 91 TRP A CA 1
ATOM 687 C C . TRP A 1 91 ? 4.609 -14.064 -4.037 1.00 98.50 91 TRP A C 1
ATOM 689 O O . TRP A 1 91 ? 4.614 -14.322 -5.231 1.00 98.50 91 TRP A O 1
ATOM 699 N N . VAL A 1 92 ? 5.458 -13.188 -3.483 1.00 98.38 92 VAL A N 1
ATOM 700 C CA . VAL A 1 92 ? 6.527 -12.515 -4.251 1.00 98.38 92 VAL A CA 1
ATOM 701 C C . VAL A 1 92 ? 7.429 -13.542 -4.944 1.00 98.38 92 VAL A C 1
ATOM 703 O O . VAL A 1 92 ? 7.716 -13.412 -6.127 1.00 98.38 92 VAL A O 1
ATOM 706 N N . TYR A 1 93 ? 7.856 -14.579 -4.215 1.00 98.19 93 TYR A N 1
ATOM 707 C CA . TYR A 1 93 ? 8.714 -15.629 -4.769 1.00 98.19 93 TYR A CA 1
ATOM 708 C C . TYR A 1 93 ? 7.988 -16.464 -5.828 1.00 98.19 93 TYR A C 1
ATOM 710 O O . TYR A 1 93 ? 8.539 -16.713 -6.89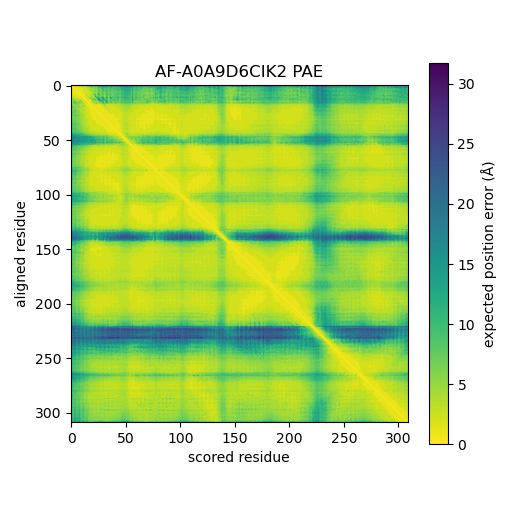5 1.00 98.19 93 TYR A O 1
ATOM 718 N N . ILE A 1 94 ? 6.757 -16.895 -5.529 1.00 97.94 94 ILE A N 1
ATOM 719 C CA . ILE A 1 94 ? 5.952 -17.699 -6.454 1.00 97.94 94 ILE A CA 1
ATOM 720 C C . ILE A 1 94 ? 5.734 -16.930 -7.753 1.00 97.94 94 ILE A C 1
ATOM 722 O O . ILE A 1 94 ? 6.025 -17.485 -8.803 1.00 97.94 94 ILE A O 1
ATOM 726 N N . ASP A 1 95 ? 5.283 -15.674 -7.672 1.00 97.69 95 ASP A N 1
ATOM 727 C CA . ASP A 1 95 ? 5.013 -14.832 -8.838 1.00 97.69 95 ASP A CA 1
ATOM 728 C C . ASP A 1 95 ? 6.259 -14.678 -9.722 1.00 97.69 95 ASP A C 1
ATOM 730 O O . ASP A 1 95 ? 6.187 -14.930 -10.919 1.00 97.69 95 ASP A O 1
ATOM 734 N N . GLU A 1 96 ? 7.424 -14.388 -9.137 1.00 96.44 96 GLU A N 1
ATOM 735 C CA . GLU A 1 96 ? 8.673 -14.230 -9.892 1.00 96.44 96 GLU A CA 1
ATOM 736 C C . GLU A 1 96 ? 9.136 -15.536 -10.566 1.00 96.44 96 GLU A C 1
ATOM 738 O O . GLU A 1 96 ? 9.569 -15.550 -11.720 1.00 96.44 96 GLU A O 1
ATOM 743 N N . VAL A 1 97 ? 9.027 -16.668 -9.866 1.00 96.56 97 VAL A N 1
ATOM 744 C CA . VAL A 1 97 ? 9.397 -17.977 -10.425 1.00 96.56 97 VAL A CA 1
ATOM 745 C C . VAL A 1 97 ? 8.442 -18.382 -11.547 1.00 96.56 97 VAL A C 1
ATOM 747 O O . VAL A 1 97 ? 8.886 -18.915 -12.564 1.00 96.56 97 VAL A O 1
ATOM 750 N N . THR A 1 98 ? 7.140 -18.125 -11.404 1.00 96.31 98 THR A N 1
ATOM 751 C CA . THR A 1 98 ? 6.151 -18.456 -12.439 1.00 96.31 98 THR A CA 1
ATOM 752 C C . THR A 1 98 ? 6.168 -17.478 -13.613 1.00 96.31 98 THR A C 1
ATOM 754 O O . THR A 1 98 ? 5.786 -17.863 -14.717 1.00 96.31 98 THR A O 1
ATOM 757 N N . GLN A 1 99 ? 6.694 -16.262 -13.449 1.00 94.12 99 GLN A N 1
ATOM 758 C CA . GLN A 1 99 ? 6.984 -15.374 -14.579 1.00 94.12 99 GLN A CA 1
ATOM 759 C C . GLN A 1 99 ? 8.052 -15.954 -15.522 1.00 94.12 99 GLN A C 1
ATOM 761 O O . GLN A 1 99 ? 8.000 -15.707 -16.725 1.00 94.12 99 GLN A O 1
ATOM 766 N N . ALA A 1 100 ? 8.981 -16.774 -15.020 1.00 92.75 100 ALA A N 1
ATOM 767 C CA . ALA A 1 100 ? 10.048 -17.382 -15.820 1.00 92.75 100 ALA A CA 1
ATOM 768 C C . ALA A 1 100 ? 9.585 -18.550 -16.720 1.00 92.75 100 ALA A C 1
ATOM 770 O O . ALA A 1 100 ? 10.414 -19.217 -17.345 1.00 92.75 100 ALA A O 1
ATOM 771 N N . ILE A 1 101 ? 8.277 -18.828 -16.804 1.00 92.75 101 ILE A N 1
ATOM 772 C CA . ILE A 1 101 ? 7.747 -19.842 -17.721 1.00 92.75 101 ILE A CA 1
ATOM 773 C C . ILE A 1 101 ? 8.045 -19.399 -19.169 1.00 92.75 101 ILE A C 1
ATOM 775 O O . ILE A 1 101 ? 7.622 -18.309 -19.565 1.00 92.75 101 ILE A O 1
ATOM 779 N N . PRO A 1 102 ? 8.697 -20.242 -20.001 1.00 91.06 102 PRO A N 1
ATOM 780 C CA . PRO A 1 102 ? 9.194 -19.839 -21.322 1.00 91.06 102 PRO A CA 1
ATOM 781 C C . PRO A 1 102 ? 8.157 -19.187 -22.246 1.00 91.06 102 PRO A C 1
ATOM 783 O O . PRO A 1 102 ? 8.497 -18.294 -23.018 1.00 91.06 102 PRO A O 1
ATOM 786 N N . ILE A 1 103 ? 6.884 -19.589 -22.145 1.00 91.38 103 ILE A N 1
ATOM 787 C CA . ILE A 1 103 ? 5.790 -19.046 -22.966 1.00 91.38 103 ILE A CA 1
ATOM 788 C C . ILE A 1 103 ? 5.540 -17.545 -22.742 1.00 91.38 103 ILE A C 1
ATOM 790 O O . ILE A 1 103 ? 4.985 -16.883 -23.614 1.00 91.38 103 ILE A O 1
ATOM 794 N N . LEU A 1 104 ? 5.949 -16.994 -21.595 1.00 89.81 104 LEU A N 1
ATOM 795 C CA . LEU A 1 104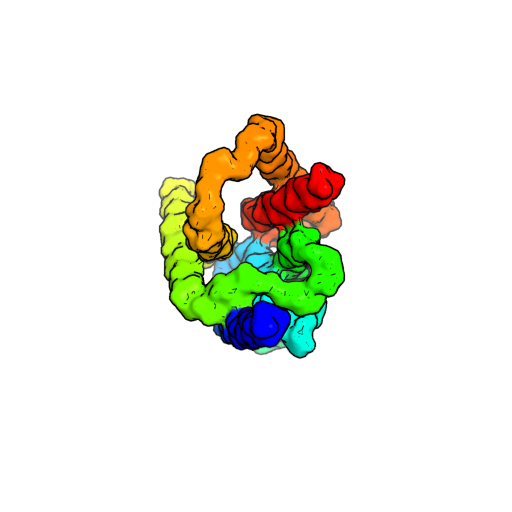 ? 5.731 -15.586 -21.251 1.00 89.81 104 LEU A CA 1
ATOM 796 C C . LEU A 1 104 ? 6.805 -14.656 -21.833 1.00 89.81 104 LEU A C 1
ATOM 798 O O . LEU A 1 104 ? 6.610 -13.438 -21.869 1.00 89.81 104 LEU A O 1
ATOM 802 N N . GLY A 1 105 ? 7.944 -15.203 -22.278 1.00 90.56 105 GLY A N 1
ATOM 803 C CA . GLY A 1 105 ? 9.080 -14.409 -22.758 1.00 90.56 105 GLY A CA 1
ATOM 804 C C . GLY A 1 105 ? 9.681 -13.487 -21.685 1.00 90.56 105 GLY A C 1
ATOM 805 O O . GLY A 1 105 ? 10.311 -12.478 -22.014 1.00 90.56 105 GLY A O 1
ATOM 806 N N . ARG A 1 106 ? 9.455 -13.802 -20.404 1.00 90.25 106 ARG A N 1
ATOM 807 C CA . ARG A 1 106 ? 10.040 -13.117 -19.245 1.00 90.25 106 ARG A CA 1
ATOM 808 C C . ARG A 1 106 ? 11.119 -13.998 -18.616 1.00 90.25 106 ARG A C 1
ATOM 810 O O . ARG A 1 106 ? 11.150 -15.211 -18.812 1.00 90.25 106 ARG A O 1
ATOM 817 N N . THR A 1 107 ? 12.028 -13.365 -17.889 1.00 91.50 107 THR A N 1
ATOM 818 C CA . THR A 1 107 ? 13.125 -14.020 -17.170 1.00 91.50 107 THR A CA 1
ATOM 819 C C . THR A 1 107 ? 12.975 -13.750 -15.687 1.00 91.50 107 THR A C 1
ATOM 821 O O . THR A 1 107 ? 12.526 -12.671 -15.318 1.00 91.50 107 THR A O 1
ATOM 824 N N . PHE A 1 108 ? 13.411 -14.694 -14.858 1.00 94.31 108 PHE A N 1
ATOM 825 C CA . PHE A 1 108 ? 13.524 -14.480 -13.420 1.00 94.31 108 PHE A CA 1
ATOM 826 C C . PHE A 1 108 ? 14.457 -13.296 -13.117 1.00 94.31 108 PHE A C 1
ATOM 828 O O . PHE A 1 108 ? 15.585 -13.251 -13.616 1.00 94.31 108 PHE A O 1
ATOM 835 N N . SER A 1 109 ? 14.007 -12.376 -12.271 1.00 94.81 109 SER A N 1
ATOM 836 C CA . SER A 1 109 ? 14.733 -11.199 -11.815 1.00 94.81 109 SER A CA 1
ATOM 837 C C . SER A 1 109 ? 14.806 -11.176 -10.289 1.00 94.81 109 SER A C 1
ATOM 839 O O . SER A 1 109 ? 13.857 -10.855 -9.569 1.00 94.81 109 SER A O 1
ATOM 841 N N . GLY A 1 110 ? 15.998 -11.467 -9.760 1.00 96.56 110 GLY A N 1
ATOM 842 C CA . GLY A 1 110 ? 16.236 -11.392 -8.316 1.00 96.56 110 GLY A CA 1
ATOM 843 C C . GLY A 1 110 ? 15.991 -9.990 -7.744 1.00 96.56 110 GLY A C 1
ATOM 844 O O . GLY A 1 110 ? 15.590 -9.853 -6.589 1.00 96.56 110 GLY A O 1
ATOM 845 N N . TYR A 1 111 ? 16.182 -8.940 -8.547 1.00 96.38 111 TYR A N 1
ATOM 846 C CA . TYR A 1 111 ? 15.974 -7.563 -8.111 1.00 96.38 111 TYR A CA 1
ATOM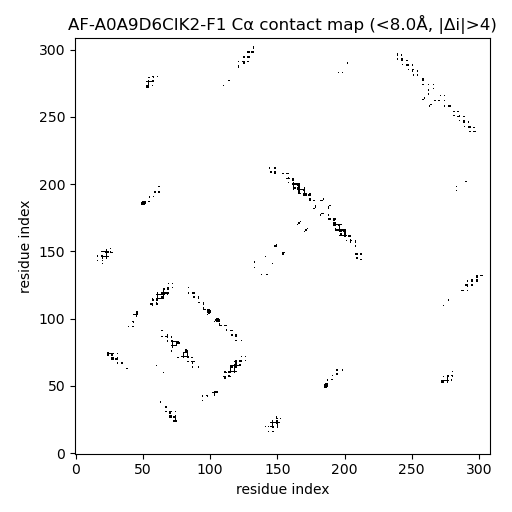 847 C C . TYR A 1 111 ? 14.498 -7.176 -8.005 1.00 96.38 111 TYR A C 1
ATOM 849 O O . TYR A 1 111 ? 14.144 -6.417 -7.100 1.00 96.38 111 TYR A O 1
ATOM 857 N N . ASP A 1 112 ? 13.638 -7.719 -8.864 1.00 96.19 112 ASP A N 1
ATOM 858 C CA . ASP A 1 112 ? 12.193 -7.492 -8.792 1.00 96.19 112 ASP A CA 1
ATOM 859 C C . ASP A 1 112 ? 11.584 -8.242 -7.593 1.00 96.19 112 ASP A C 1
ATOM 861 O O . ASP A 1 112 ? 10.743 -7.696 -6.869 1.00 96.19 112 ASP A O 1
ATOM 865 N N . MET A 1 113 ? 12.124 -9.423 -7.269 1.00 97.44 113 MET A N 1
ATOM 866 C CA . MET A 1 113 ? 11.836 -10.143 -6.023 1.00 97.44 113 MET A CA 1
ATOM 867 C C . MET A 1 113 ? 12.242 -9.332 -4.778 1.00 97.44 113 MET A C 1
ATOM 869 O O . MET A 1 113 ? 11.445 -9.175 -3.848 1.00 97.44 113 MET A O 1
ATOM 873 N N . ILE A 1 114 ? 13.453 -8.757 -4.757 1.00 97.31 114 ILE A N 1
ATOM 874 C CA . ILE A 1 114 ? 13.912 -7.892 -3.654 1.00 97.31 114 ILE A CA 1
ATOM 875 C C . ILE A 1 114 ? 13.005 -6.664 -3.517 1.00 97.31 114 ILE A C 1
ATOM 877 O O . ILE A 1 114 ? 12.587 -6.341 -2.403 1.00 97.31 114 ILE A O 1
ATOM 881 N N . ALA A 1 115 ? 12.667 -5.991 -4.621 1.00 96.81 115 ALA A N 1
ATOM 882 C CA . ALA A 1 115 ? 11.775 -4.834 -4.601 1.00 96.81 115 ALA A CA 1
ATOM 883 C C . ALA A 1 115 ? 10.401 -5.193 -4.007 1.00 96.81 115 ALA A C 1
ATOM 885 O O . ALA A 1 115 ? 9.908 -4.492 -3.116 1.00 96.81 115 ALA A O 1
ATOM 886 N N . GLY A 1 116 ? 9.831 -6.333 -4.414 1.00 97.75 116 GLY A N 1
ATOM 887 C CA . GLY A 1 116 ? 8.599 -6.877 -3.847 1.00 97.75 116 GLY A CA 1
ATOM 888 C C . GLY A 1 116 ? 8.694 -7.118 -2.340 1.00 97.75 116 GLY A C 1
ATOM 889 O O . GLY A 1 116 ? 7.856 -6.628 -1.579 1.00 97.75 116 GLY A O 1
ATOM 890 N N . TRP A 1 117 ? 9.743 -7.797 -1.869 1.00 98.31 117 TRP A N 1
ATOM 891 C CA . TRP A 1 117 ? 9.947 -8.044 -0.438 1.00 98.31 117 TRP A CA 1
ATOM 892 C C . TRP A 1 117 ? 10.158 -6.772 0.382 1.00 98.31 117 TRP A C 1
ATOM 894 O O . TRP A 1 117 ? 9.674 -6.706 1.512 1.00 98.31 117 TRP A O 1
ATOM 904 N N . VAL A 1 118 ? 10.814 -5.743 -0.163 1.00 96.19 118 VAL A N 1
ATOM 905 C CA . VAL A 1 118 ? 10.924 -4.432 0.499 1.00 96.19 118 VAL A CA 1
ATOM 906 C C . VAL A 1 118 ? 9.533 -3.820 0.704 1.00 96.19 118 VAL A C 1
ATOM 908 O O . VAL A 1 118 ? 9.234 -3.330 1.797 1.00 96.19 118 VAL A O 1
ATOM 911 N N . GLY A 1 119 ? 8.653 -3.908 -0.297 1.00 97.06 119 GLY A N 1
ATOM 912 C CA . GLY A 1 119 ? 7.251 -3.496 -0.183 1.00 97.06 119 GLY A CA 1
ATOM 913 C C . GLY A 1 119 ? 6.497 -4.266 0.905 1.00 97.06 119 GLY A C 1
ATOM 914 O O . GLY A 1 119 ? 5.866 -3.663 1.780 1.00 97.06 119 GLY A O 1
ATOM 915 N N . VAL A 1 120 ? 6.615 -5.599 0.903 1.00 98.38 120 VAL A N 1
ATOM 916 C CA . VAL A 1 120 ? 6.012 -6.488 1.913 1.00 98.38 120 VAL A CA 1
ATOM 917 C C . VAL A 1 120 ? 6.506 -6.145 3.323 1.00 98.38 120 VAL A C 1
ATOM 919 O O . VAL A 1 120 ? 5.702 -6.021 4.252 1.00 98.38 120 VAL A O 1
ATOM 922 N N . ALA A 1 121 ? 7.814 -5.945 3.493 1.00 96.31 121 ALA A N 1
ATOM 923 C CA . ALA A 1 121 ? 8.432 -5.623 4.774 1.00 96.31 121 ALA A CA 1
ATOM 924 C C . ALA A 1 121 ? 7.929 -4.286 5.337 1.00 96.31 121 ALA A C 1
ATOM 926 O O . ALA A 1 121 ? 7.590 -4.214 6.520 1.00 96.31 121 ALA A O 1
ATOM 927 N N . LEU A 1 122 ? 7.811 -3.244 4.505 1.00 94.44 122 LEU A N 1
ATOM 928 C CA . LEU A 1 122 ? 7.269 -1.953 4.938 1.00 94.44 122 LEU A CA 1
ATOM 929 C C . LEU A 1 122 ? 5.790 -2.047 5.331 1.00 94.44 122 LEU A C 1
ATOM 931 O O . LEU A 1 122 ? 5.407 -1.504 6.369 1.00 94.44 122 LEU A O 1
ATOM 935 N N . ALA A 1 123 ? 4.967 -2.772 4.568 1.00 95.94 123 ALA A N 1
ATOM 936 C CA . ALA A 1 123 ? 3.570 -3.011 4.933 1.00 95.94 123 ALA A CA 1
ATOM 937 C C . ALA A 1 123 ? 3.454 -3.745 6.282 1.00 95.94 123 ALA A C 1
ATOM 939 O O . ALA A 1 123 ? 2.655 -3.358 7.140 1.00 95.94 123 ALA A O 1
ATOM 940 N N . GLY A 1 124 ? 4.303 -4.755 6.506 1.00 95.75 124 GLY A N 1
ATOM 941 C CA . GLY A 1 124 ? 4.424 -5.457 7.784 1.00 95.75 124 GLY A CA 1
ATOM 942 C C . GLY A 1 124 ? 4.845 -4.539 8.932 1.00 95.75 124 GLY A C 1
ATOM 943 O O . GLY A 1 124 ? 4.225 -4.567 9.995 1.00 95.75 124 GLY A O 1
ATOM 944 N N . ALA A 1 125 ? 5.844 -3.679 8.720 1.00 92.19 125 ALA A N 1
ATOM 945 C CA . ALA A 1 125 ? 6.310 -2.720 9.720 1.00 92.19 125 ALA A CA 1
ATOM 946 C C . ALA A 1 125 ? 5.208 -1.728 10.124 1.00 92.19 125 ALA A C 1
ATOM 948 O O . ALA A 1 125 ? 4.974 -1.529 11.318 1.00 92.19 125 ALA A O 1
ATOM 949 N N . ILE A 1 126 ? 4.470 -1.178 9.150 1.00 91.12 126 ILE A N 1
ATOM 950 C CA . ILE A 1 126 ? 3.316 -0.302 9.407 1.00 91.12 126 ILE A CA 1
ATOM 951 C C . ILE A 1 126 ? 2.253 -1.060 10.207 1.00 91.12 126 ILE A C 1
ATOM 953 O O . ILE A 1 126 ? 1.762 -0.561 11.220 1.00 91.12 126 ILE A O 1
ATOM 957 N N . TYR A 1 127 ? 1.907 -2.281 9.795 1.00 92.50 127 TYR A N 1
ATOM 958 C CA . TYR A 1 127 ? 0.919 -3.099 10.497 1.00 92.50 127 TYR A CA 1
ATOM 959 C C . TYR A 1 127 ? 1.326 -3.382 11.952 1.00 92.50 127 TYR A C 1
ATOM 961 O O . TYR A 1 127 ? 0.512 -3.232 12.866 1.00 92.50 127 TYR A O 1
ATOM 969 N N . LEU A 1 128 ? 2.590 -3.738 12.196 1.00 90.94 128 LEU A N 1
ATOM 970 C CA . LEU A 1 128 ? 3.119 -3.979 13.540 1.00 90.94 128 LEU A CA 1
ATOM 971 C C . LEU A 1 128 ? 3.123 -2.708 14.394 1.00 90.94 128 LEU A C 1
ATOM 973 O O . LEU A 1 128 ? 2.706 -2.763 15.553 1.00 90.94 128 LEU A O 1
ATOM 977 N N . ALA A 1 129 ? 3.523 -1.563 13.831 1.00 87.50 129 ALA A N 1
ATOM 978 C CA . ALA A 1 129 ? 3.449 -0.272 14.511 1.00 87.50 129 ALA A CA 1
ATOM 979 C C . ALA A 1 129 ? 2.006 0.029 14.945 1.00 87.50 129 ALA A C 1
ATOM 981 O O . ALA A 1 129 ? 1.752 0.364 16.102 1.00 87.50 129 ALA A O 1
ATOM 982 N N . ARG A 1 130 ? 1.031 -0.203 14.059 1.00 87.25 130 ARG A N 1
ATOM 983 C CA . ARG A 1 130 ? -0.394 -0.031 14.368 1.00 87.25 130 ARG A CA 1
ATOM 984 C C . ARG A 1 130 ? -0.871 -0.978 15.465 1.00 87.25 130 ARG A C 1
ATOM 986 O O . ARG A 1 130 ? -1.553 -0.533 16.393 1.00 87.25 130 ARG A O 1
ATOM 993 N N . ALA A 1 131 ? -0.504 -2.257 15.381 1.00 85.81 131 ALA A N 1
ATOM 994 C CA . ALA A 1 131 ? -0.875 -3.281 16.353 1.00 85.81 131 ALA A CA 1
ATOM 995 C C . ALA A 1 131 ? -0.272 -3.014 17.743 1.00 85.81 131 ALA A C 1
ATOM 997 O O . ALA A 1 131 ? -0.920 -3.260 18.758 1.00 85.81 131 ALA A O 1
ATOM 998 N N . ALA A 1 132 ? 0.925 -2.429 17.808 1.00 83.56 132 ALA A N 1
ATOM 999 C CA . ALA A 1 132 ? 1.641 -2.115 19.042 1.00 83.56 132 ALA A CA 1
ATOM 1000 C C . ALA A 1 132 ? 0.960 -1.054 19.938 1.00 83.56 132 ALA A C 1
ATOM 1002 O O . ALA A 1 132 ? 1.390 -0.866 21.085 1.00 83.56 132 ALA A O 1
ATOM 1003 N N . ARG A 1 133 ? -0.087 -0.378 19.439 1.00 79.56 133 ARG A N 1
ATOM 1004 C CA . ARG A 1 133 ? -0.950 0.572 20.177 1.00 79.56 133 ARG A CA 1
ATOM 1005 C C . ARG A 1 133 ? -2.033 -0.108 21.003 1.00 79.56 133 ARG A C 1
ATOM 1007 O O . ARG A 1 133 ? -2.577 0.491 21.941 1.00 79.56 133 ARG A O 1
ATOM 1014 N N . ARG A 1 134 ? -2.363 -1.346 20.643 1.00 76.94 134 ARG A N 1
ATOM 1015 C CA . ARG A 1 134 ? -3.423 -2.117 21.285 1.00 76.94 134 ARG A CA 1
ATOM 1016 C C . ARG A 1 134 ? -3.026 -2.404 22.745 1.00 76.94 134 ARG A C 1
ATOM 1018 O O . ARG A 1 134 ? -1.833 -2.567 23.025 1.00 76.94 134 ARG A O 1
ATOM 1025 N N . PRO A 1 135 ? -3.968 -2.372 23.703 1.00 71.12 135 PRO A N 1
ATOM 1026 C CA . PRO A 1 135 ? -3.690 -2.765 25.085 1.00 71.12 135 PRO A CA 1
ATOM 1027 C C . PRO A 1 135 ? -3.068 -4.174 25.153 1.00 71.12 135 PRO A C 1
ATOM 1029 O O . PRO A 1 135 ? -3.443 -5.062 24.385 1.00 71.12 135 PRO A O 1
ATOM 1032 N N . ARG A 1 136 ? -2.091 -4.391 26.047 1.00 63.56 136 ARG A N 1
ATOM 1033 C CA . ARG A 1 136 ? -1.501 -5.728 26.269 1.00 63.56 136 ARG A CA 1
ATOM 1034 C C . ARG A 1 136 ? -2.575 -6.665 26.842 1.00 63.56 136 ARG A C 1
ATOM 1036 O O . ARG A 1 136 ? -3.404 -6.218 27.621 1.00 63.56 136 ARG A O 1
ATOM 1043 N N . GLY A 1 137 ? -2.578 -7.934 26.427 1.00 57.88 137 GLY A N 1
ATOM 1044 C CA . GLY A 1 137 ? -3.625 -8.914 26.777 1.00 57.88 137 GLY A CA 1
ATOM 1045 C C . GLY A 1 137 ? -4.784 -8.991 25.771 1.00 57.88 137 GLY A C 1
ATOM 1046 O O . GLY A 1 137 ? -5.523 -9.964 25.751 1.00 57.88 137 GLY A O 1
ATOM 1047 N N . VAL A 1 138 ? -4.868 -8.025 24.853 1.00 57.16 138 VAL A N 1
ATOM 1048 C CA . VAL A 1 138 ? -5.857 -7.938 23.761 1.00 57.16 138 VAL A CA 1
ATOM 1049 C C . VAL A 1 138 ? -5.187 -8.369 22.442 1.00 57.16 138 VAL A C 1
ATOM 1051 O O . VAL A 1 138 ? -5.471 -7.847 21.371 1.00 57.16 138 VAL A O 1
ATOM 1054 N N . LEU A 1 139 ? -4.216 -9.292 22.502 1.00 47.16 139 LEU A N 1
ATOM 1055 C CA . LEU A 1 139 ? -3.415 -9.683 21.329 1.00 47.16 139 LEU A CA 1
ATOM 1056 C C . LEU A 1 139 ? -4.262 -10.379 20.250 1.00 47.16 139 LEU A C 1
ATOM 1058 O O . LEU A 1 139 ? -3.957 -10.251 19.065 1.00 47.16 139 LEU A O 1
ATOM 1062 N N . ASP A 1 140 ? -5.368 -11.012 20.652 1.00 51.94 140 ASP A N 1
ATOM 1063 C CA . ASP A 1 140 ? -6.384 -11.543 19.736 1.00 51.94 140 ASP A CA 1
ATOM 1064 C C . ASP A 1 140 ? -7.619 -10.659 19.576 1.00 51.94 140 ASP A C 1
ATOM 1066 O O . ASP A 1 140 ? -8.355 -10.793 18.588 1.00 51.94 140 ASP A O 1
ATOM 1070 N N . ALA A 1 141 ? -7.849 -9.731 20.505 1.00 52.25 141 ALA A N 1
ATOM 1071 C CA . ALA A 1 141 ? -9.010 -8.870 20.430 1.00 52.25 141 ALA A CA 1
ATOM 1072 C C . ALA A 1 141 ? -8.783 -7.804 19.344 1.00 52.25 141 ALA A C 1
ATOM 1074 O O . ALA A 1 141 ? -7.984 -6.872 19.423 1.00 52.25 141 ALA A O 1
ATOM 1075 N N . ARG A 1 142 ? -9.466 -8.094 18.236 1.00 63.75 142 ARG A N 1
ATOM 1076 C CA . ARG A 1 142 ? -9.755 -7.263 17.069 1.00 63.75 142 ARG A CA 1
ATOM 1077 C C . ARG A 1 142 ? -9.751 -5.788 17.455 1.00 63.75 142 ARG A C 1
ATOM 1079 O O . ARG A 1 142 ? -10.417 -5.423 18.414 1.00 63.75 142 ARG A O 1
ATOM 1086 N N . ASP A 1 143 ? -9.040 -4.955 16.696 1.00 74.19 143 ASP A N 1
ATOM 1087 C CA . ASP A 1 143 ? -9.146 -3.509 16.873 1.00 74.19 143 ASP A CA 1
ATOM 1088 C C . ASP A 1 143 ? -10.613 -3.116 16.618 1.00 74.19 143 ASP A C 1
ATOM 1090 O O . ASP A 1 143 ? -11.096 -3.286 15.487 1.00 74.19 143 ASP A O 1
ATOM 1094 N N . PRO A 1 144 ? -11.362 -2.679 17.649 1.00 77.56 144 PRO A N 1
ATOM 1095 C CA . PRO A 1 144 ? -12.784 -2.398 17.499 1.00 77.56 144 PRO A CA 1
ATOM 1096 C C . PRO A 1 144 ? -12.997 -1.252 16.515 1.00 77.56 144 PRO A C 1
ATOM 1098 O O . PRO A 1 144 ? -13.952 -1.262 15.744 1.00 77.56 144 PRO A O 1
ATOM 1101 N N . LEU A 1 145 ? -12.063 -0.292 16.480 1.00 80.56 145 LEU A N 1
ATOM 1102 C CA . LEU A 1 145 ? -12.115 0.825 15.549 1.00 80.56 145 LEU A CA 1
ATOM 1103 C C . LEU A 1 145 ? -11.977 0.326 14.113 1.00 80.56 145 LEU A C 1
ATOM 1105 O O . LEU A 1 145 ? -12.822 0.633 13.281 1.00 80.56 145 LEU A O 1
ATOM 1109 N N . GLU A 1 146 ? -10.948 -0.471 13.833 1.00 85.56 146 GLU A N 1
ATOM 1110 C CA . GLU A 1 146 ? -10.716 -1.052 12.507 1.00 85.56 146 GLU A CA 1
ATOM 1111 C C . GLU A 1 146 ? -11.917 -1.899 12.062 1.00 85.56 146 GLU A C 1
ATOM 1113 O O . GLU A 1 146 ? -12.398 -1.785 10.937 1.00 85.56 146 GLU A O 1
ATOM 1118 N N . SER A 1 147 ? -12.461 -2.697 12.979 1.00 89.44 147 SER A N 1
ATOM 1119 C CA . SER A 1 147 ? -13.629 -3.540 12.725 1.00 89.44 147 SER A CA 1
ATOM 1120 C C . SER A 1 147 ? -14.863 -2.712 12.378 1.00 89.44 147 SER A C 1
ATOM 1122 O O . SER A 1 147 ? -15.574 -3.038 11.436 1.00 89.44 147 SER A O 1
ATOM 1124 N N . ILE A 1 148 ? -15.104 -1.608 13.081 1.00 88.00 148 ILE A N 1
ATOM 1125 C CA . ILE A 1 148 ? -16.243 -0.725 12.814 1.00 88.00 148 ILE A CA 1
ATOM 1126 C C . ILE A 1 148 ? -16.050 0.025 11.502 1.00 88.00 148 ILE A C 1
ATOM 1128 O O . ILE A 1 148 ? -16.938 -0.005 10.654 1.00 88.00 148 ILE A O 1
ATOM 1132 N N . VAL A 1 149 ? -14.874 0.621 11.298 1.00 90.94 149 VAL A N 1
ATOM 1133 C CA . VAL A 1 149 ? -14.514 1.352 10.078 1.00 90.94 149 VAL A CA 1
ATOM 1134 C C . VAL A 1 149 ? -14.713 0.469 8.849 1.00 90.94 149 VAL A C 1
ATOM 1136 O O . VAL A 1 149 ? -15.467 0.814 7.941 1.00 90.94 149 VAL A O 1
ATOM 1139 N N . TYR A 1 150 ? -14.058 -0.688 8.826 1.00 94.44 150 TYR A N 1
ATOM 1140 C CA . TYR A 1 150 ? -13.993 -1.523 7.635 1.00 94.44 150 TYR A CA 1
ATOM 1141 C C . TYR A 1 150 ? -15.144 -2.527 7.550 1.00 94.44 150 TYR A C 1
ATOM 1143 O O . TYR A 1 150 ? -15.187 -3.290 6.593 1.00 94.44 150 TYR A O 1
ATOM 1151 N N . SER A 1 151 ? -16.097 -2.531 8.488 1.00 95.31 151 SER A N 1
ATOM 1152 C CA . SER A 1 151 ? -17.356 -3.281 8.346 1.00 95.31 151 SER A CA 1
ATOM 1153 C C . SER A 1 151 ? -18.425 -2.530 7.550 1.00 95.31 151 SER A C 1
ATOM 1155 O O . SER A 1 151 ? -19.402 -3.148 7.124 1.00 95.31 151 SER A O 1
ATOM 1157 N N . ASP A 1 152 ? -18.252 -1.230 7.309 1.00 95.00 152 ASP A N 1
ATOM 1158 C CA . ASP A 1 152 ? -19.170 -0.436 6.494 1.00 95.00 152 ASP A CA 1
ATOM 1159 C C . ASP A 1 152 ? -18.670 -0.336 5.046 1.00 95.00 152 ASP A C 1
ATOM 1161 O O . ASP A 1 152 ? -17.632 0.264 4.761 1.00 95.00 152 ASP A O 1
ATOM 1165 N N . SER A 1 153 ? -19.450 -0.881 4.110 1.00 96.25 153 SER A N 1
ATOM 1166 C CA . SER A 1 153 ? -19.197 -0.782 2.665 1.00 96.25 153 SER A CA 1
ATOM 1167 C C . SER A 1 153 ? -19.022 0.658 2.164 1.00 96.25 153 SER A C 1
ATOM 1169 O O . SER A 1 153 ? -18.257 0.887 1.233 1.00 96.25 153 SER A O 1
ATOM 1171 N N . ARG A 1 154 ? -19.657 1.652 2.802 1.00 96.06 154 ARG A N 1
ATOM 1172 C CA . ARG A 1 154 ? -19.547 3.064 2.404 1.00 96.06 154 ARG A CA 1
ATOM 1173 C C . ARG A 1 154 ? -18.123 3.589 2.561 1.00 96.06 154 ARG A C 1
ATOM 1175 O O . ARG A 1 154 ? -17.673 4.379 1.735 1.00 96.06 154 ARG A O 1
ATOM 1182 N N . ASN A 1 155 ? -17.403 3.129 3.586 1.00 94.88 155 ASN A N 1
ATOM 1183 C CA . ASN A 1 155 ? -16.007 3.507 3.798 1.00 94.88 155 ASN A CA 1
ATOM 1184 C C . ASN A 1 155 ? -15.097 2.908 2.720 1.00 94.88 155 ASN A C 1
ATOM 1186 O O . ASN A 1 155 ? -14.180 3.586 2.264 1.00 94.88 155 ASN A O 1
ATOM 1190 N N . TRP A 1 156 ? -15.388 1.689 2.258 1.00 95.94 156 TRP A N 1
ATOM 1191 C CA . TRP A 1 156 ? -14.684 1.060 1.137 1.00 95.94 156 TRP A CA 1
ATOM 1192 C C . TRP A 1 156 ? -14.924 1.794 -0.179 1.00 95.94 156 TRP A C 1
ATOM 1194 O O . TRP A 1 156 ? -13.966 2.116 -0.878 1.00 95.94 156 TRP A O 1
ATOM 1204 N N . THR A 1 157 ? -16.180 2.123 -0.489 1.00 96.62 157 THR A N 1
ATOM 1205 C CA . THR A 1 157 ? -16.522 2.900 -1.687 1.00 96.62 157 THR A CA 1
ATOM 1206 C C . THR A 1 157 ? -15.868 4.278 -1.656 1.00 96.62 157 THR A C 1
ATOM 1208 O O . THR A 1 157 ? -15.299 4.711 -2.655 1.00 96.62 157 THR A O 1
ATOM 1211 N N . PHE A 1 158 ? -15.886 4.955 -0.502 1.00 96.06 158 PHE A N 1
ATOM 1212 C CA . PHE A 1 158 ? -15.191 6.229 -0.337 1.00 96.06 158 PHE A CA 1
ATOM 1213 C C . PHE A 1 158 ? -13.678 6.085 -0.548 1.00 96.06 158 PHE A C 1
ATOM 1215 O O . PHE A 1 158 ? -13.096 6.884 -1.276 1.00 96.06 158 PHE A O 1
ATOM 1222 N N . ALA A 1 159 ? -13.046 5.075 0.058 1.00 95.56 159 ALA A N 1
ATOM 1223 C CA . ALA A 1 159 ? -11.615 4.833 -0.100 1.00 95.56 159 ALA A CA 1
ATOM 1224 C C . ALA A 1 159 ? -11.250 4.575 -1.567 1.00 95.56 159 ALA A C 1
ATOM 1226 O O . ALA A 1 159 ? -10.335 5.210 -2.082 1.00 95.56 159 ALA A O 1
ATOM 1227 N N . ALA A 1 160 ? -12.000 3.713 -2.259 1.00 96.50 160 ALA A N 1
ATOM 1228 C CA . ALA A 1 160 ? -11.792 3.423 -3.675 1.00 96.50 160 ALA A CA 1
ATOM 1229 C C . ALA A 1 160 ? -11.943 4.680 -4.548 1.00 96.50 160 ALA A C 1
ATOM 1231 O O . ALA A 1 160 ? -11.072 4.965 -5.367 1.00 96.50 160 ALA A O 1
ATOM 1232 N N . GLY A 1 161 ? -13.000 5.471 -4.328 1.00 97.75 161 GLY A N 1
ATOM 1233 C CA . GLY A 1 161 ? -13.213 6.730 -5.043 1.00 97.75 161 GLY A CA 1
ATOM 1234 C C . GLY A 1 161 ? -12.101 7.751 -4.789 1.00 97.75 161 GLY A C 1
ATOM 1235 O O . GLY A 1 161 ? -11.637 8.399 -5.723 1.00 97.75 161 GLY A O 1
ATOM 1236 N N . PHE A 1 162 ? -11.620 7.855 -3.548 1.00 97.31 162 PHE A N 1
ATOM 1237 C CA . PHE A 1 162 ? -10.508 8.739 -3.198 1.00 97.31 162 PHE A CA 1
ATOM 1238 C C . PHE A 1 162 ? -9.190 8.292 -3.846 1.00 97.31 162 PHE A C 1
ATOM 1240 O O . PHE A 1 162 ? -8.471 9.123 -4.395 1.00 97.31 162 PHE A O 1
ATOM 1247 N N . ILE A 1 163 ? -8.886 6.990 -3.825 1.00 97.25 163 ILE A N 1
ATOM 1248 C CA . ILE A 1 163 ? -7.696 6.422 -4.472 1.00 97.25 163 ILE A CA 1
ATOM 1249 C C . ILE A 1 163 ? -7.731 6.694 -5.977 1.00 97.25 163 ILE A C 1
ATOM 1251 O O . ILE A 1 163 ? -6.735 7.154 -6.537 1.00 97.25 163 ILE A O 1
ATOM 1255 N N . LEU A 1 164 ? -8.877 6.469 -6.625 1.00 97.69 164 LEU A N 1
ATOM 1256 C CA . LEU A 1 164 ? -9.055 6.748 -8.048 1.00 97.69 164 LEU A CA 1
ATOM 1257 C C . LEU A 1 164 ? -8.863 8.239 -8.353 1.00 97.69 164 LEU A C 1
ATOM 1259 O O . LEU A 1 164 ? -8.093 8.586 -9.245 1.00 97.69 164 LEU A O 1
ATOM 1263 N N . ALA A 1 165 ? -9.496 9.125 -7.581 1.00 97.75 165 ALA A N 1
ATOM 1264 C CA . ALA A 1 165 ? -9.350 10.568 -7.754 1.00 97.75 165 ALA A CA 1
ATOM 1265 C C . ALA A 1 165 ? -7.893 11.025 -7.576 1.00 97.75 165 ALA A C 1
ATOM 1267 O O . ALA A 1 165 ? -7.387 11.780 -8.399 1.00 97.75 165 ALA A O 1
ATOM 1268 N N . ALA A 1 166 ? -7.187 10.534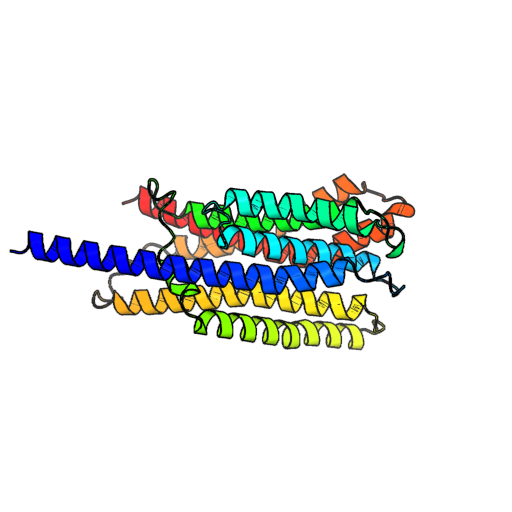 -6.553 1.00 97.38 166 ALA A N 1
ATOM 1269 C CA . ALA A 1 166 ? -5.775 10.847 -6.335 1.00 97.38 166 ALA A CA 1
ATOM 1270 C C . ALA A 1 166 ? -4.881 10.316 -7.468 1.00 97.38 166 ALA A C 1
ATOM 1272 O O . ALA A 1 166 ? -3.982 11.024 -7.918 1.00 97.38 166 ALA A O 1
ATOM 1273 N N . THR A 1 167 ? -5.160 9.111 -7.972 1.00 97.25 167 THR A N 1
ATOM 1274 C CA . THR A 1 167 ? -4.463 8.522 -9.128 1.00 97.25 167 THR A CA 1
ATOM 1275 C C . THR A 1 167 ? -4.587 9.424 -10.353 1.00 97.25 167 THR A C 1
ATOM 1277 O O . THR A 1 167 ? -3.582 9.755 -10.977 1.00 97.25 167 THR A O 1
ATOM 1280 N N . LEU A 1 168 ? -5.805 9.873 -10.664 1.00 97.75 168 LEU A N 1
ATOM 1281 C CA . LEU A 1 168 ? -6.073 10.718 -11.827 1.00 97.75 168 LEU A CA 1
ATOM 1282 C C . LEU A 1 168 ? -5.524 12.137 -11.654 1.00 97.75 168 LEU A C 1
ATOM 1284 O O . LEU A 1 168 ? -4.875 12.650 -12.558 1.00 97.75 168 LEU A O 1
ATOM 1288 N N . VAL A 1 169 ? -5.747 12.767 -10.498 1.00 97.75 169 VAL A N 1
ATOM 1289 C CA . VAL A 1 169 ? -5.364 14.167 -10.263 1.00 97.75 169 VAL A CA 1
ATOM 1290 C C . VAL A 1 169 ? -3.866 14.299 -10.016 1.00 97.75 169 VAL A C 1
ATOM 1292 O O . VAL A 1 169 ? -3.197 15.036 -10.730 1.00 97.75 169 VAL A O 1
ATOM 1295 N N . ILE A 1 170 ? -3.317 13.590 -9.026 1.00 96.88 170 ILE A N 1
ATOM 1296 C CA . ILE A 1 170 ? -1.893 13.701 -8.676 1.00 96.88 170 ILE A CA 1
ATOM 1297 C C . ILE A 1 170 ? -1.051 13.034 -9.760 1.00 96.88 170 ILE A C 1
ATOM 1299 O O . ILE A 1 170 ? -0.096 13.631 -10.251 1.00 96.88 170 ILE A O 1
ATOM 1303 N N . GLY A 1 171 ? -1.420 11.816 -10.164 1.00 96.69 171 GLY A N 1
ATOM 1304 C CA . GLY A 1 171 ? -0.706 11.101 -11.216 1.00 96.69 171 GLY A CA 1
ATOM 1305 C C . GLY A 1 171 ? -0.776 11.840 -12.549 1.00 96.69 171 GLY A C 1
ATOM 1306 O O . GLY A 1 171 ? 0.264 12.093 -13.150 1.00 96.69 171 GLY A O 1
ATOM 1307 N N . GLY A 1 172 ? -1.968 12.282 -12.963 1.00 97.31 172 GLY A N 1
ATOM 1308 C CA . GLY A 1 172 ? -2.150 13.081 -14.177 1.00 97.31 172 GLY A CA 1
ATOM 1309 C C . GLY A 1 172 ? -1.396 14.412 -14.145 1.00 97.31 172 GLY A C 1
ATOM 1310 O O . GLY A 1 172 ? -0.779 14.774 -15.143 1.00 97.31 172 GLY A O 1
ATOM 1311 N N . ALA A 1 173 ? -1.353 15.104 -13.001 1.00 97.50 173 ALA A N 1
ATOM 1312 C CA . ALA A 1 173 ? -0.559 16.323 -12.849 1.00 97.50 173 ALA A CA 1
ATOM 1313 C C . ALA A 1 173 ? 0.948 16.063 -13.007 1.00 97.50 173 ALA A C 1
ATOM 1315 O O . ALA A 1 173 ? 1.627 16.829 -13.687 1.00 97.50 173 ALA A O 1
ATOM 1316 N N . ILE A 1 174 ? 1.476 14.972 -12.438 1.00 96.50 174 ILE A N 1
ATOM 1317 C CA . ILE A 1 174 ? 2.887 14.593 -12.610 1.00 96.50 174 ILE A CA 1
ATOM 1318 C C . ILE A 1 174 ? 3.174 14.222 -14.076 1.00 96.50 174 ILE A C 1
ATOM 1320 O O . ILE A 1 174 ? 4.214 14.623 -14.599 1.00 96.50 174 ILE A O 1
ATOM 1324 N N . VAL A 1 175 ? 2.269 13.500 -14.756 1.00 96.75 175 VAL A N 1
ATOM 1325 C CA . VAL A 1 175 ? 2.394 13.205 -16.199 1.00 96.75 175 VAL A CA 1
ATOM 1326 C C . VAL A 1 175 ? 2.430 14.499 -17.011 1.00 96.75 175 VAL A C 1
ATOM 1328 O O . VAL A 1 175 ? 3.348 14.692 -17.804 1.00 96.75 175 VAL A O 1
ATOM 1331 N N . ALA A 1 176 ? 1.474 15.404 -16.788 1.00 96.81 176 ALA A N 1
ATOM 1332 C CA . ALA A 1 176 ? 1.391 16.677 -17.499 1.00 96.81 176 ALA A CA 1
ATOM 1333 C C . ALA A 1 176 ? 2.642 17.538 -17.274 1.00 96.81 176 ALA A C 1
ATOM 1335 O O . ALA A 1 176 ? 3.194 18.083 -18.226 1.00 96.81 176 ALA A O 1
ATOM 1336 N N . TRP A 1 177 ? 3.130 17.605 -16.033 1.00 97.31 177 TRP A N 1
ATOM 1337 C CA . TRP A 1 177 ? 4.356 18.322 -15.691 1.00 97.31 177 TRP A CA 1
ATOM 1338 C C . TRP A 1 177 ? 5.587 17.744 -16.404 1.00 97.31 177 TRP A C 1
ATOM 1340 O O . TRP A 1 177 ? 6.385 18.495 -16.961 1.00 97.31 177 TRP A O 1
ATOM 1350 N N . ARG A 1 178 ? 5.726 16.411 -16.458 1.00 95.25 178 ARG A N 1
ATOM 1351 C CA . ARG A 1 178 ? 6.820 15.751 -17.193 1.00 95.25 178 ARG A CA 1
ATOM 1352 C C . ARG A 1 178 ? 6.746 16.006 -18.698 1.00 95.25 178 ARG A C 1
ATOM 1354 O O . ARG A 1 178 ? 7.772 16.302 -19.302 1.00 95.25 178 ARG A O 1
ATOM 1361 N N . ALA A 1 179 ? 5.550 15.942 -19.280 1.00 96.00 179 ALA A N 1
ATOM 1362 C CA . ALA A 1 179 ? 5.341 16.227 -20.697 1.00 96.00 179 ALA A CA 1
ATOM 1363 C C . ALA A 1 179 ? 5.711 17.681 -21.046 1.00 96.00 179 ALA A C 1
ATOM 1365 O O . ALA A 1 179 ? 6.393 17.923 -22.037 1.00 96.00 179 ALA A O 1
ATOM 1366 N N . GLN A 1 180 ? 5.343 18.648 -20.196 1.00 96.81 180 GLN A N 1
ATOM 1367 C CA . GLN A 1 180 ? 5.757 20.053 -20.343 1.00 96.81 180 GLN A CA 1
ATOM 1368 C C . GLN A 1 180 ? 7.275 20.242 -20.216 1.00 96.81 180 GLN A C 1
ATOM 1370 O O . GLN A 1 180 ? 7.834 21.138 -20.841 1.00 96.81 180 GLN A O 1
ATOM 1375 N N . GLY A 1 181 ? 7.943 19.388 -19.438 1.00 96.81 181 GLY A N 1
ATOM 1376 C CA . GLY A 1 181 ? 9.401 19.339 -19.323 1.00 96.81 181 GLY A CA 1
ATOM 1377 C C . GLY A 1 181 ? 10.117 18.647 -20.489 1.00 96.81 181 GLY A C 1
ATOM 1378 O O . GLY A 1 181 ? 11.327 18.458 -20.406 1.00 96.81 181 GLY A O 1
ATOM 1379 N N . GLY A 1 182 ? 9.400 18.245 -21.546 1.00 96.31 182 GLY A N 1
ATOM 1380 C CA . GLY A 1 182 ? 9.977 17.599 -22.728 1.00 96.31 182 GLY A CA 1
ATOM 1381 C C . GLY A 1 182 ? 10.246 16.100 -22.577 1.00 96.31 182 GLY A C 1
ATOM 1382 O O . GLY A 1 182 ? 10.928 15.521 -23.417 1.00 96.31 182 GLY A O 1
ATOM 1383 N N . VAL A 1 183 ? 9.732 15.450 -21.526 1.00 93.69 183 VAL A N 1
ATOM 1384 C CA . VAL A 1 183 ? 9.835 13.990 -21.386 1.00 93.69 183 VAL A CA 1
ATOM 1385 C C . VAL A 1 183 ? 8.893 13.326 -22.386 1.00 93.69 183 VAL A C 1
ATOM 1387 O O . VAL A 1 183 ? 7.680 13.535 -22.326 1.00 93.69 183 VAL A O 1
ATOM 1390 N N . GLU A 1 184 ? 9.438 12.494 -23.272 1.00 93.12 184 GLU A N 1
ATOM 1391 C CA . GLU A 1 184 ? 8.628 11.766 -24.245 1.00 93.12 184 GLU A CA 1
ATOM 1392 C C . GLU A 1 184 ? 7.636 10.799 -23.560 1.00 93.12 184 GLU A C 1
ATOM 1394 O O . GLU A 1 184 ? 7.983 10.108 -22.584 1.00 93.12 184 GLU A O 1
ATOM 1399 N N . PRO A 1 185 ? 6.381 10.721 -24.045 1.00 91.19 185 PRO A N 1
ATOM 1400 C CA . PRO A 1 185 ? 5.412 9.753 -23.553 1.00 91.19 185 PRO A CA 1
ATOM 1401 C C . PRO A 1 185 ? 5.885 8.322 -23.822 1.00 91.19 185 PRO A C 1
ATOM 1403 O O . PRO A 1 185 ? 6.036 7.889 -24.960 1.00 91.19 185 PRO A O 1
ATOM 1406 N N . SER A 1 186 ? 6.076 7.564 -22.753 1.00 91.38 186 SER A N 1
ATOM 1407 C CA . SER A 1 186 ? 6.390 6.144 -22.770 1.00 91.38 186 SER A CA 1
ATOM 1408 C C . SER A 1 186 ? 5.550 5.448 -21.709 1.00 91.38 186 SER A C 1
ATOM 1410 O O . SER A 1 186 ? 4.970 6.088 -20.825 1.00 91.38 186 SER A O 1
ATOM 1412 N N . PHE A 1 187 ? 5.489 4.119 -21.764 1.00 88.69 187 PHE A N 1
ATOM 1413 C CA . PHE A 1 187 ? 4.779 3.350 -20.745 1.00 88.69 187 PHE A CA 1
ATOM 1414 C C . PHE A 1 187 ? 5.294 3.694 -19.340 1.00 88.69 187 PHE A C 1
ATOM 1416 O O . PHE A 1 187 ? 4.511 4.010 -18.445 1.00 88.69 187 PHE A O 1
ATOM 1423 N N . GLY A 1 188 ? 6.617 3.735 -19.159 1.00 88.88 188 GLY A N 1
ATOM 1424 C CA . GLY A 1 188 ? 7.216 4.070 -17.873 1.00 88.88 188 GLY A CA 1
ATOM 1425 C C . GLY A 1 188 ? 6.944 5.511 -17.425 1.00 88.88 188 GLY A C 1
ATOM 1426 O O . GLY A 1 188 ? 6.634 5.740 -16.251 1.00 88.88 188 GLY A O 1
ATOM 1427 N N . SER A 1 189 ? 6.998 6.484 -18.346 1.00 90.94 189 SER A N 1
ATOM 1428 C CA . SER A 1 189 ? 6.789 7.896 -18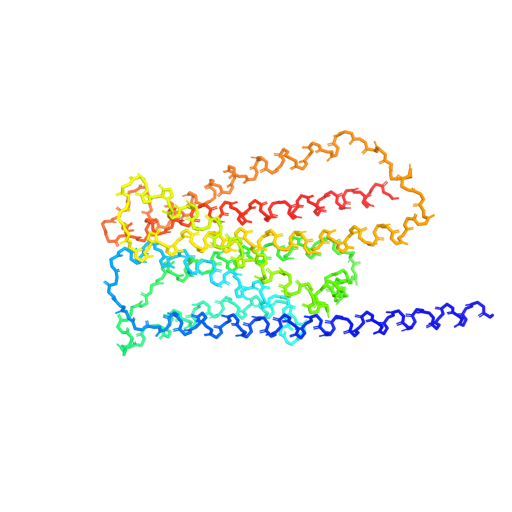.004 1.00 90.94 189 SER A CA 1
ATOM 1429 C C . SER A 1 189 ? 5.343 8.219 -17.616 1.00 90.94 189 SER A C 1
ATOM 1431 O O . SER A 1 189 ? 5.139 9.189 -16.888 1.00 90.94 189 SER A O 1
ATOM 1433 N N . VAL A 1 190 ? 4.375 7.374 -17.996 1.00 93.94 190 VAL A N 1
ATOM 1434 C CA . VAL A 1 190 ? 2.956 7.479 -17.611 1.00 93.94 190 VAL A CA 1
ATOM 1435 C C . VAL A 1 190 ? 2.617 6.631 -16.382 1.00 93.94 190 VAL A C 1
ATOM 1437 O O . VAL A 1 190 ? 1.999 7.126 -15.438 1.00 93.94 190 VAL A O 1
ATOM 1440 N N . ILE A 1 191 ? 3.030 5.361 -16.353 1.00 93.06 191 ILE A N 1
ATOM 1441 C CA . ILE A 1 191 ? 2.625 4.418 -15.301 1.00 93.06 191 ILE A CA 1
ATOM 1442 C C . ILE A 1 191 ? 3.227 4.778 -13.946 1.00 93.06 191 ILE A C 1
ATOM 1444 O O . ILE A 1 191 ? 2.518 4.723 -12.942 1.00 93.06 191 ILE A O 1
ATOM 1448 N N . HIS A 1 192 ? 4.496 5.199 -13.892 1.00 93.81 192 HIS A N 1
ATOM 1449 C CA . HIS A 1 192 ? 5.135 5.575 -12.625 1.00 93.81 192 HIS A CA 1
ATOM 1450 C C . HIS A 1 192 ? 4.398 6.726 -11.909 1.00 93.81 192 HIS A C 1
ATOM 1452 O O . HIS A 1 192 ? 4.030 6.550 -10.744 1.00 93.81 192 HIS A O 1
ATOM 1458 N N . PRO A 1 193 ? 4.090 7.859 -12.571 1.00 95.50 193 PRO A N 1
ATOM 1459 C CA . PRO A 1 193 ? 3.249 8.911 -12.000 1.00 95.50 193 PRO A CA 1
ATOM 1460 C C . PRO A 1 193 ? 1.874 8.449 -11.519 1.00 95.50 193 PRO A C 1
ATOM 1462 O O . PRO A 1 193 ? 1.464 8.808 -10.414 1.00 95.50 193 PRO A O 1
ATOM 1465 N N . LEU A 1 194 ? 1.162 7.648 -12.318 1.00 96.56 194 LEU A N 1
ATOM 1466 C CA . LEU A 1 194 ? -0.161 7.146 -11.944 1.00 96.56 194 LEU A CA 1
ATOM 1467 C C . LEU A 1 194 ? -0.079 6.270 -10.694 1.00 96.56 194 LEU A C 1
ATOM 1469 O O . LEU A 1 194 ? -0.834 6.474 -9.746 1.00 96.56 194 LEU A O 1
ATOM 1473 N N . ALA A 1 195 ? 0.884 5.355 -10.639 1.00 95.25 195 ALA A N 1
ATOM 1474 C CA . ALA A 1 195 ? 1.091 4.504 -9.477 1.00 95.25 195 ALA A CA 1
ATOM 1475 C C . ALA A 1 195 ? 1.579 5.295 -8.239 1.00 95.25 195 ALA A C 1
ATOM 1477 O O . ALA A 1 195 ? 1.211 4.957 -7.112 1.00 95.25 195 ALA A O 1
ATOM 1478 N N . MET A 1 196 ? 2.294 6.413 -8.415 1.00 95.62 196 MET A N 1
ATOM 1479 C CA . MET A 1 196 ? 2.559 7.363 -7.323 1.00 95.62 196 MET A CA 1
ATOM 1480 C C . MET A 1 196 ? 1.272 8.031 -6.817 1.00 95.62 196 MET A C 1
ATOM 1482 O O . MET A 1 196 ? 1.039 8.092 -5.609 1.00 95.62 196 MET A O 1
ATOM 1486 N N . GLY A 1 197 ? 0.409 8.497 -7.724 1.00 96.25 197 GLY A N 1
ATOM 1487 C CA . GLY A 1 197 ? -0.905 9.045 -7.379 1.00 96.25 197 GLY A CA 1
ATOM 1488 C C . GLY A 1 197 ? -1.780 8.030 -6.636 1.00 96.25 197 GLY A C 1
ATOM 1489 O O . GLY A 1 197 ? -2.397 8.375 -5.628 1.00 96.25 197 GLY A O 1
ATOM 1490 N N . PHE A 1 198 ? -1.758 6.766 -7.067 1.00 97.19 198 PHE A N 1
ATOM 1491 C CA . PHE A 1 198 ? -2.412 5.649 -6.384 1.00 97.19 198 PHE A CA 1
ATOM 1492 C C . PHE A 1 198 ? -1.886 5.464 -4.959 1.00 97.19 198 PHE A C 1
ATOM 1494 O O . PHE A 1 198 ? -2.682 5.374 -4.025 1.00 97.19 198 PHE A O 1
ATOM 1501 N N . LEU A 1 199 ? -0.564 5.459 -4.760 1.00 95.69 199 LEU A N 1
ATOM 1502 C CA . LEU A 1 199 ? 0.037 5.317 -3.433 1.00 95.69 199 LEU A CA 1
ATOM 1503 C C . LEU A 1 199 ? -0.341 6.481 -2.503 1.00 95.69 199 LEU A C 1
ATOM 1505 O O . LEU A 1 199 ? -0.745 6.250 -1.361 1.00 95.69 199 LEU A O 1
ATOM 1509 N N . CYS A 1 200 ? -0.271 7.723 -2.989 1.00 94.19 200 CYS A N 1
ATOM 1510 C CA . CYS A 1 200 ? -0.754 8.899 -2.259 1.00 94.19 200 CYS A CA 1
ATOM 1511 C C . CYS A 1 200 ? -2.238 8.756 -1.894 1.00 94.19 200 CYS A C 1
ATOM 1513 O O . CYS A 1 200 ? -2.632 9.030 -0.758 1.00 94.19 200 CYS A O 1
ATOM 1515 N N . GLY A 1 201 ? -3.048 8.276 -2.839 1.00 96.06 201 GLY A N 1
ATOM 1516 C CA . GLY A 1 201 ? -4.455 7.958 -2.638 1.00 96.06 201 GLY A CA 1
ATOM 1517 C C . GLY A 1 201 ? -4.678 6.915 -1.548 1.00 96.06 201 GLY A C 1
ATOM 1518 O O . GLY A 1 201 ? -5.537 7.109 -0.695 1.00 96.06 201 GLY A O 1
ATOM 1519 N N . LEU A 1 202 ? -3.886 5.842 -1.527 1.00 95.38 202 LEU A N 1
ATOM 1520 C CA . LEU A 1 202 ? -3.992 4.758 -0.549 1.00 95.38 202 LEU A CA 1
ATOM 1521 C C . LEU A 1 202 ? -3.686 5.251 0.871 1.00 95.38 202 LEU A C 1
ATOM 1523 O O . LEU A 1 202 ? -4.457 4.999 1.804 1.00 95.38 202 LEU A O 1
ATOM 1527 N N . VAL A 1 203 ? -2.587 5.995 1.028 1.00 92.06 203 VAL A N 1
ATOM 1528 C CA . VAL A 1 203 ? -2.198 6.604 2.308 1.00 92.06 203 VAL A CA 1
ATOM 1529 C C . VAL A 1 203 ? -3.268 7.603 2.759 1.00 92.06 203 VAL A C 1
ATOM 1531 O O . VAL A 1 203 ? -3.760 7.515 3.885 1.00 92.06 203 VAL A O 1
ATOM 1534 N N . GLY A 1 204 ? -3.690 8.508 1.872 1.00 91.62 204 GLY A N 1
ATOM 1535 C CA . GLY A 1 204 ? -4.701 9.522 2.170 1.00 91.62 204 GLY A CA 1
ATOM 1536 C C . GLY A 1 204 ? -6.069 8.932 2.519 1.00 91.62 204 GLY A C 1
ATOM 1537 O O . GLY A 1 204 ? -6.672 9.335 3.512 1.00 91.62 204 GLY A O 1
ATOM 1538 N N . ALA A 1 205 ? -6.539 7.933 1.768 1.00 93.94 205 ALA A N 1
ATOM 1539 C CA . ALA A 1 205 ? -7.802 7.248 2.031 1.00 93.94 205 ALA A CA 1
ATOM 1540 C C . ALA A 1 205 ? -7.801 6.589 3.414 1.00 93.94 205 ALA A C 1
ATOM 1542 O O . ALA A 1 205 ? -8.754 6.769 4.171 1.00 93.94 205 ALA A O 1
ATOM 1543 N N . THR A 1 206 ? -6.715 5.895 3.770 1.00 90.69 206 THR A N 1
ATOM 1544 C CA . THR A 1 206 ? -6.560 5.258 5.087 1.00 90.69 206 THR A CA 1
ATOM 1545 C C . THR A 1 206 ? -6.663 6.292 6.211 1.00 90.69 206 THR A C 1
ATOM 1547 O O . THR A 1 206 ? -7.437 6.115 7.154 1.00 90.69 206 THR A O 1
ATOM 1550 N N . LEU A 1 207 ? -5.945 7.414 6.086 1.00 88.94 207 LEU A N 1
ATOM 1551 C CA . LEU A 1 207 ? -5.959 8.495 7.076 1.00 88.94 207 LEU A CA 1
ATOM 1552 C C . LEU A 1 207 ? -7.341 9.152 7.207 1.00 88.94 207 LEU A C 1
ATOM 1554 O O . LEU A 1 207 ? -7.813 9.380 8.321 1.00 88.94 207 LEU A O 1
ATOM 1558 N N . LEU A 1 208 ? -8.008 9.441 6.087 1.00 90.06 208 LEU A N 1
ATOM 1559 C CA . LEU A 1 208 ? -9.311 10.110 6.075 1.00 90.06 208 LEU A CA 1
ATOM 1560 C C . LEU A 1 208 ? -10.433 9.218 6.608 1.00 90.06 208 LEU A C 1
ATOM 1562 O O . LEU A 1 208 ? -11.280 9.684 7.372 1.00 90.06 208 LEU A O 1
ATOM 1566 N N . VAL A 1 209 ? -10.452 7.945 6.212 1.00 91.31 209 VAL A N 1
ATOM 1567 C CA . VAL A 1 209 ? -11.462 6.980 6.655 1.00 91.31 209 VAL A CA 1
ATOM 1568 C C . VAL A 1 209 ? -11.358 6.761 8.165 1.00 91.31 209 VAL A C 1
ATOM 1570 O O . VAL A 1 209 ? -12.355 6.879 8.879 1.00 91.31 209 VAL A O 1
ATOM 1573 N N . GLU A 1 210 ? -10.150 6.528 8.677 1.00 87.88 210 GLU A N 1
ATOM 1574 C CA . GLU A 1 210 ? -9.933 6.327 10.112 1.00 87.88 210 GLU A CA 1
ATOM 1575 C C . GLU A 1 210 ? -10.169 7.614 10.911 1.00 87.88 210 GLU A C 1
ATOM 1577 O O . GLU A 1 210 ? -10.820 7.584 11.957 1.00 87.88 210 GLU A O 1
ATOM 1582 N N . GLY A 1 211 ? -9.721 8.762 10.392 1.00 84.44 211 GLY A N 1
ATOM 1583 C CA . GLY A 1 211 ? -9.924 10.070 11.012 1.00 84.44 211 GLY A CA 1
ATOM 1584 C C . GLY A 1 211 ? -11.401 10.440 11.167 1.00 84.44 211 GLY A C 1
ATOM 1585 O O . GLY A 1 211 ? -11.806 10.909 12.229 1.00 84.44 211 GLY A O 1
ATOM 1586 N N . ARG A 1 212 ? -12.240 10.167 10.157 1.00 86.75 212 ARG A N 1
ATOM 1587 C CA . ARG A 1 212 ? -13.692 10.420 10.226 1.00 86.75 212 ARG A CA 1
ATOM 1588 C C . ARG A 1 212 ? -14.379 9.607 11.313 1.00 86.75 212 ARG A C 1
ATOM 1590 O O . ARG A 1 212 ? -15.248 10.134 12.006 1.00 86.75 212 ARG A O 1
ATOM 1597 N N . VAL A 1 213 ? -14.015 8.335 11.465 1.00 81.94 213 VAL A N 1
ATOM 1598 C CA . VAL A 1 213 ? -14.619 7.483 12.498 1.00 81.94 213 VAL A CA 1
ATOM 1599 C C . VAL A 1 213 ? -14.156 7.902 13.889 1.00 81.94 213 VAL A C 1
ATOM 1601 O O . VAL A 1 213 ? -14.979 7.964 14.801 1.00 81.94 213 VAL A O 1
ATOM 1604 N N . LEU A 1 214 ? -12.880 8.265 14.046 1.00 79.06 214 LEU A N 1
ATOM 1605 C CA . LEU A 1 214 ? -12.374 8.831 15.296 1.00 79.06 214 LEU A CA 1
ATOM 1606 C C . LEU A 1 214 ? -13.102 10.127 15.671 1.00 79.06 214 LEU A C 1
ATOM 1608 O O . LEU A 1 214 ? -13.543 10.253 16.809 1.00 79.06 214 LEU A O 1
ATOM 1612 N N . ALA A 1 215 ? -13.300 11.044 14.720 1.00 76.38 215 ALA A 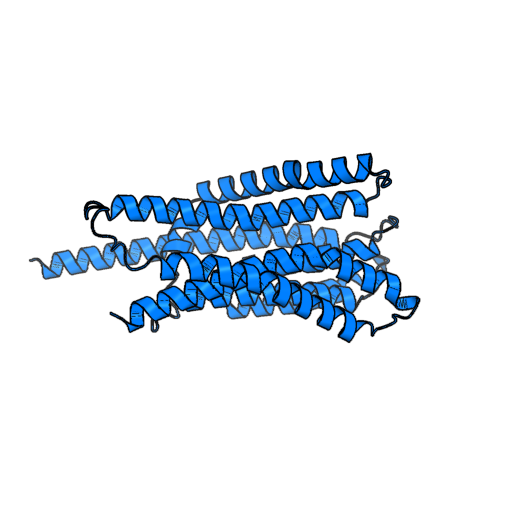N 1
ATOM 1613 C CA . ALA A 1 215 ? -14.027 12.291 14.955 1.00 76.38 215 ALA A CA 1
ATOM 1614 C C . ALA A 1 215 ? -15.484 12.043 15.380 1.00 76.38 215 ALA A C 1
ATOM 1616 O O . ALA A 1 215 ? -15.953 12.629 16.349 1.00 76.38 215 ALA A O 1
ATOM 1617 N N . ARG A 1 216 ? -16.195 11.123 14.712 1.00 80.81 216 ARG A N 1
ATOM 1618 C CA . ARG A 1 216 ? -17.573 10.757 15.088 1.00 80.81 216 ARG A CA 1
ATOM 1619 C C . ARG A 1 216 ? -17.658 10.131 16.477 1.00 80.81 216 ARG A C 1
ATOM 1621 O O . ARG A 1 216 ? -18.601 10.411 17.204 1.00 80.81 216 ARG A O 1
ATOM 1628 N N . ARG A 1 217 ? -16.687 9.291 16.843 1.00 75.75 217 ARG A N 1
ATOM 1629 C CA . ARG A 1 217 ? -16.626 8.684 18.179 1.00 75.75 217 ARG A CA 1
ATOM 1630 C C . ARG A 1 217 ? -16.324 9.706 19.262 1.00 75.75 217 ARG A C 1
ATOM 1632 O O . ARG A 1 217 ? -16.967 9.650 20.297 1.00 75.75 217 ARG A O 1
ATOM 1639 N N . ALA A 1 218 ? -15.398 10.630 19.012 1.00 69.75 218 ALA A N 1
ATOM 1640 C CA . ALA A 1 218 ? -15.136 11.733 19.931 1.00 69.75 218 ALA A CA 1
ATOM 1641 C C . ALA A 1 218 ? -16.425 12.527 20.195 1.00 69.75 218 ALA A C 1
ATOM 1643 O O . ALA A 1 218 ? -16.826 12.662 21.340 1.00 69.75 218 ALA A O 1
ATOM 1644 N N . LEU A 1 219 ? -17.159 12.901 19.139 1.00 71.19 219 LEU A N 1
ATOM 1645 C CA . LEU A 1 219 ? -18.447 13.597 19.269 1.00 71.19 219 LEU A CA 1
ATOM 1646 C C . LEU A 1 219 ? -19.527 12.782 20.002 1.00 71.19 219 LEU A C 1
ATOM 1648 O O . LEU A 1 219 ? -20.361 13.363 20.685 1.00 71.19 219 LEU A O 1
ATOM 1652 N N . ALA A 1 220 ? -19.535 11.454 19.852 1.00 70.94 220 ALA A N 1
ATOM 1653 C CA . ALA A 1 220 ? -20.497 10.582 20.529 1.00 70.94 220 ALA A CA 1
ATOM 1654 C C . ALA A 1 220 ? -20.180 10.380 22.022 1.00 70.94 220 ALA A C 1
ATOM 1656 O O . ALA A 1 220 ? -21.095 10.192 22.818 1.00 70.94 220 ALA A O 1
ATOM 1657 N N . ILE A 1 221 ? -18.896 10.407 22.395 1.00 62.88 221 ILE A N 1
ATOM 1658 C CA . ILE A 1 221 ? -18.440 10.350 23.792 1.00 62.88 221 ILE A CA 1
ATOM 1659 C C . ILE A 1 221 ? -18.614 11.726 24.464 1.00 62.88 221 ILE A C 1
ATOM 1661 O O . ILE A 1 221 ? -18.938 11.791 25.649 1.00 62.88 221 ILE A O 1
ATOM 1665 N N . ASP A 1 222 ? -18.498 12.818 23.702 1.00 47.16 222 ASP A N 1
ATOM 1666 C CA . ASP A 1 222 ? -18.530 14.208 24.181 1.00 47.16 222 ASP A CA 1
ATOM 1667 C C . ASP A 1 222 ? -19.932 14.756 24.555 1.00 47.16 222 ASP A C 1
ATOM 1669 O O . ASP A 1 222 ? -20.188 15.961 24.537 1.00 47.16 222 ASP A O 1
ATOM 1673 N N . GLY A 1 223 ? -20.813 13.894 25.071 1.00 51.31 223 GLY A N 1
ATOM 1674 C CA . GLY A 1 223 ? -21.621 14.302 26.232 1.00 51.31 223 GLY A CA 1
ATOM 1675 C C . GLY A 1 223 ? -20.742 14.656 27.453 1.00 51.31 223 GLY A C 1
ATOM 1676 O O . GLY A 1 223 ? -21.199 15.330 28.372 1.00 51.31 223 GLY A O 1
ATOM 1677 N N . LEU A 1 224 ? -19.466 14.248 27.436 1.00 49.56 224 LEU A N 1
ATOM 1678 C CA . LEU A 1 224 ? -18.357 14.729 28.263 1.00 49.56 224 LEU A CA 1
ATOM 1679 C C . LEU A 1 224 ? -17.700 15.939 27.575 1.00 49.56 224 LEU A C 1
ATOM 1681 O O . LEU A 1 224 ? -17.109 15.813 26.514 1.00 49.56 224 LEU A O 1
ATOM 1685 N N . SER A 1 225 ? -17.846 17.146 28.120 1.00 45.81 225 SER A N 1
ATOM 1686 C CA . SER A 1 225 ? -17.510 18.372 27.382 1.00 45.81 225 SER A CA 1
ATOM 1687 C C . SER A 1 225 ? -16.067 18.398 26.838 1.00 45.81 225 SER A C 1
ATOM 1689 O O . SER A 1 225 ? -15.104 18.190 27.578 1.00 45.81 225 SER A O 1
ATOM 1691 N N . ALA A 1 226 ? -15.907 18.809 25.575 1.00 49.50 226 ALA A N 1
ATOM 1692 C CA . ALA A 1 226 ? -14.624 19.082 24.910 1.00 49.50 226 ALA A CA 1
ATOM 1693 C C . ALA A 1 226 ? -13.686 20.065 25.663 1.00 49.50 226 ALA A C 1
ATOM 1695 O O . ALA A 1 226 ? -12.556 20.299 25.232 1.00 49.50 226 ALA A O 1
ATOM 1696 N N . ARG A 1 227 ? -14.131 20.648 26.789 1.00 51.44 227 ARG A N 1
ATOM 1697 C CA . ARG A 1 227 ? -13.322 21.474 27.698 1.00 51.44 227 ARG A CA 1
ATOM 1698 C C . ARG A 1 227 ? -12.365 20.663 28.575 1.00 51.44 227 ARG A C 1
ATOM 1700 O O . ARG A 1 227 ? -11.421 21.247 29.097 1.00 51.44 227 ARG A O 1
ATOM 1707 N N . GLU A 1 228 ? -12.568 19.354 28.726 1.00 49.16 228 GLU A N 1
ATOM 1708 C CA . GLU A 1 228 ? -11.738 18.523 29.610 1.00 49.16 228 GLU A CA 1
ATOM 1709 C C . GLU A 1 228 ? -10.624 17.756 28.901 1.00 49.16 228 GLU A C 1
ATOM 1711 O O . GLU A 1 228 ? -9.835 17.105 29.581 1.00 49.16 228 GLU A O 1
ATOM 1716 N N . ILE A 1 229 ? -10.475 17.867 27.571 1.00 51.16 229 ILE A N 1
ATOM 1717 C CA . ILE A 1 229 ? -9.254 17.398 26.902 1.00 51.16 229 ILE A CA 1
ATOM 1718 C C . ILE A 1 229 ? -8.120 18.286 27.421 1.00 51.16 229 ILE A C 1
ATOM 1720 O O . ILE A 1 229 ? -8.023 19.448 27.012 1.00 51.16 229 ILE A O 1
ATOM 1724 N N . PRO A 1 230 ? -7.261 17.802 28.337 1.00 48.31 230 PRO A N 1
ATOM 1725 C CA . PRO A 1 230 ? -6.345 18.678 29.031 1.00 48.31 230 PRO A CA 1
ATOM 1726 C C . PRO A 1 230 ? -5.412 19.275 27.986 1.00 48.31 230 PRO A C 1
ATOM 1728 O O . PRO A 1 230 ? -4.766 18.541 27.234 1.00 48.31 230 PRO A O 1
ATOM 1731 N N . HIS A 1 231 ? -5.289 20.601 27.968 1.00 49.00 231 HIS A N 1
ATOM 1732 C CA . HIS A 1 231 ? -4.291 21.356 27.205 1.00 49.00 231 HIS A CA 1
ATOM 1733 C C . HIS A 1 231 ? -2.839 21.039 27.641 1.00 49.00 231 HIS A C 1
ATOM 1735 O O . HIS A 1 231 ? -1.964 21.902 27.583 1.00 49.00 231 HIS A O 1
ATOM 1741 N N . ARG A 1 232 ? -2.549 19.808 28.095 1.00 45.00 232 ARG A N 1
ATOM 1742 C CA . ARG A 1 232 ? -1.253 19.337 28.584 1.00 45.00 232 ARG A CA 1
ATOM 1743 C C . ARG A 1 232 ? -0.214 19.361 27.457 1.00 45.00 232 ARG A C 1
ATOM 1745 O O . ARG A 1 232 ? 0.060 18.381 26.770 1.00 45.00 232 ARG A O 1
ATOM 1752 N N . GLY A 1 233 ? 0.396 20.537 27.344 1.00 47.75 233 GLY A N 1
ATOM 1753 C CA . GLY A 1 233 ? 1.745 20.787 26.871 1.00 47.75 233 GLY A CA 1
ATOM 1754 C C . GLY A 1 233 ? 1.877 21.008 25.371 1.00 47.75 233 GLY A C 1
ATOM 1755 O O . GLY A 1 233 ? 1.862 20.062 24.593 1.00 47.75 233 GLY A O 1
ATOM 1756 N N . VAL A 1 234 ? 2.204 22.244 24.984 1.00 54.34 234 VAL A N 1
ATOM 1757 C CA . VAL A 1 234 ? 2.768 22.616 23.669 1.00 54.34 234 VAL A CA 1
ATOM 1758 C C . VAL A 1 234 ? 3.908 21.671 23.236 1.00 54.34 234 VAL A C 1
ATOM 1760 O O . VAL A 1 234 ? 4.068 21.394 22.050 1.00 54.34 234 VAL A O 1
ATOM 1763 N N . ARG A 1 235 ? 4.639 21.078 24.195 1.00 55.03 235 ARG A N 1
ATOM 1764 C CA . ARG A 1 235 ? 5.677 20.065 23.942 1.00 55.03 235 ARG A CA 1
ATOM 1765 C C . ARG A 1 235 ? 5.169 18.815 23.210 1.00 55.03 235 ARG A C 1
ATOM 1767 O O . ARG A 1 235 ? 5.893 18.312 22.360 1.00 55.03 235 ARG A O 1
ATOM 1774 N N . SER A 1 236 ? 3.948 18.328 23.466 1.00 53.78 236 SER A N 1
ATOM 1775 C CA . SER A 1 236 ? 3.410 17.140 22.774 1.00 53.78 236 SER A CA 1
ATOM 1776 C C . SER A 1 236 ? 3.047 17.420 21.309 1.00 53.78 236 SER A C 1
ATOM 1778 O O . SER A 1 236 ? 3.149 16.525 20.471 1.00 53.78 236 SER A O 1
ATOM 1780 N N . ARG A 1 237 ? 2.717 18.679 20.980 1.00 59.22 237 ARG A N 1
ATOM 1781 C CA . ARG A 1 237 ? 2.390 19.126 19.615 1.00 59.22 237 ARG A CA 1
ATOM 1782 C C . ARG A 1 237 ? 3.615 19.214 18.700 1.00 59.22 237 ARG A C 1
ATOM 1784 O O . ARG A 1 237 ? 3.464 19.048 17.497 1.00 59.22 237 ARG A O 1
ATOM 1791 N N . LEU A 1 238 ? 4.811 19.435 19.255 1.00 65.62 238 LEU A N 1
ATOM 1792 C CA . LEU A 1 238 ? 6.054 19.571 18.479 1.00 65.62 238 LEU A CA 1
ATOM 1793 C C . LEU A 1 238 ? 6.794 18.242 18.251 1.00 65.62 238 LEU A C 1
ATOM 1795 O O . LEU A 1 238 ? 7.494 18.108 17.250 1.00 65.62 238 LEU A O 1
ATOM 1799 N N . VAL A 1 239 ? 6.618 17.238 19.122 1.00 67.00 239 VAL A N 1
ATOM 1800 C CA . VAL A 1 239 ? 7.307 15.935 18.981 1.00 67.00 239 VAL A CA 1
ATOM 1801 C C . VAL A 1 239 ? 6.911 15.212 17.689 1.00 67.00 239 VAL A C 1
ATOM 1803 O O . VAL A 1 239 ? 7.767 14.616 17.042 1.00 67.00 239 VAL A O 1
ATOM 1806 N N . GLY A 1 240 ? 5.636 15.283 17.294 1.00 68.62 240 GLY A N 1
ATOM 1807 C CA . GLY A 1 240 ? 5.145 14.655 16.062 1.00 68.62 240 GLY A CA 1
ATOM 1808 C C . GLY A 1 240 ? 5.823 15.213 14.804 1.00 68.62 240 GLY A C 1
ATOM 1809 O O . GLY A 1 240 ? 6.473 14.446 14.095 1.00 68.62 240 GLY A O 1
ATOM 1810 N N . PRO A 1 241 ? 5.732 16.532 14.543 1.00 72.31 241 PRO A N 1
ATOM 1811 C CA . PRO A 1 241 ? 6.375 17.167 13.396 1.00 72.31 241 PRO A CA 1
ATOM 1812 C C . PRO A 1 241 ? 7.894 16.981 13.351 1.00 72.31 241 PRO A C 1
ATOM 1814 O O . PRO A 1 241 ? 8.416 16.629 12.301 1.00 72.31 241 PRO A O 1
ATOM 1817 N N . ILE A 1 242 ? 8.611 17.151 14.472 1.00 76.75 242 ILE A N 1
ATOM 1818 C CA . ILE A 1 242 ? 10.080 17.001 14.505 1.00 76.75 242 ILE A CA 1
ATOM 1819 C C . ILE A 1 242 ? 10.491 15.578 14.132 1.00 76.75 242 ILE A C 1
ATOM 1821 O O . ILE A 1 242 ? 11.412 15.376 13.344 1.00 76.75 242 ILE A O 1
ATOM 1825 N N . ALA A 1 243 ? 9.801 14.577 14.671 1.00 73.00 243 ALA A N 1
ATOM 1826 C CA . ALA A 1 243 ? 10.151 13.202 14.379 1.00 73.00 243 ALA A CA 1
ATOM 1827 C C . ALA A 1 243 ? 9.716 12.763 12.968 1.00 73.00 243 ALA A C 1
ATOM 1829 O O . ALA A 1 243 ? 10.409 11.955 12.359 1.00 73.00 243 ALA A O 1
ATOM 1830 N N . LEU A 1 244 ? 8.651 13.345 12.404 1.00 73.31 244 LEU A N 1
ATOM 1831 C CA . LEU A 1 244 ? 8.332 13.249 10.972 1.00 73.31 244 LEU A CA 1
ATOM 1832 C C . LEU A 1 244 ? 9.440 13.863 10.102 1.00 73.31 244 LEU A C 1
ATOM 1834 O O . LEU A 1 244 ? 9.873 13.240 9.136 1.00 73.31 244 LEU A O 1
ATOM 1838 N N . LEU A 1 245 ? 9.941 15.045 10.470 1.00 78.50 245 LEU A N 1
ATOM 1839 C CA . LEU A 1 245 ? 11.037 15.715 9.766 1.00 78.50 245 LEU A CA 1
ATOM 1840 C C . LEU A 1 245 ? 12.345 14.915 9.834 1.00 78.50 245 LEU A C 1
ATOM 1842 O O . LEU A 1 245 ? 13.080 14.900 8.856 1.00 78.50 245 LEU A O 1
ATOM 1846 N N . ALA A 1 246 ? 12.615 14.209 10.938 1.00 82.00 246 ALA A N 1
ATOM 1847 C CA . ALA A 1 246 ? 13.761 13.304 11.064 1.00 82.00 246 ALA A CA 1
ATOM 1848 C C . ALA A 1 246 ? 13.557 11.952 10.347 1.00 82.00 246 ALA A C 1
ATOM 1850 O O . ALA A 1 246 ? 14.525 11.313 9.933 1.00 82.00 246 ALA A O 1
ATOM 1851 N N . ALA A 1 247 ? 12.306 11.516 10.161 1.00 76.81 247 ALA A N 1
ATOM 1852 C CA . ALA A 1 247 ? 11.968 10.262 9.489 1.00 76.81 247 ALA A CA 1
ATOM 1853 C C . ALA A 1 247 ? 12.400 10.247 8.023 1.00 76.81 247 ALA A C 1
ATOM 1855 O O . ALA A 1 247 ? 12.913 9.247 7.530 1.00 76.81 247 ALA A O 1
ATOM 1856 N N . ILE A 1 248 ? 12.163 11.361 7.331 1.00 81.44 248 ILE A N 1
ATOM 1857 C CA . ILE A 1 248 ? 12.409 11.509 5.897 1.00 81.44 248 ILE A CA 1
ATOM 1858 C C . ILE A 1 248 ? 13.900 11.327 5.550 1.00 81.44 248 ILE A C 1
ATOM 1860 O O . ILE A 1 248 ? 14.188 10.482 4.699 1.00 81.44 248 ILE A O 1
ATOM 1864 N N . PRO A 1 249 ? 14.862 12.029 6.188 1.00 87.06 249 PRO A N 1
ATOM 1865 C CA . PRO A 1 249 ? 16.282 11.828 5.910 1.00 87.06 249 PRO A CA 1
ATOM 1866 C C . PRO A 1 249 ? 16.771 10.442 6.340 1.00 87.06 249 PRO A C 1
ATOM 1868 O O . PRO A 1 249 ? 17.601 9.863 5.644 1.00 87.06 249 PRO A O 1
ATOM 1871 N N . LEU A 1 250 ? 16.232 9.862 7.422 1.00 87.19 250 LEU A N 1
ATOM 1872 C CA . LEU A 1 250 ? 16.566 8.490 7.814 1.00 87.19 250 LEU A CA 1
ATOM 1873 C C . LEU A 1 250 ? 16.092 7.472 6.767 1.00 87.19 250 LEU A C 1
ATOM 1875 O O . LEU A 1 250 ? 16.856 6.599 6.369 1.00 87.19 250 LEU A O 1
ATOM 1879 N N . ALA A 1 251 ? 14.853 7.595 6.288 1.00 86.00 251 ALA A N 1
ATOM 1880 C CA . ALA A 1 251 ? 14.319 6.752 5.224 1.00 86.00 251 ALA A CA 1
ATOM 1881 C C . ALA A 1 251 ? 15.136 6.893 3.936 1.00 86.00 251 ALA A C 1
ATOM 1883 O O . ALA A 1 251 ? 15.478 5.899 3.301 1.00 86.00 251 ALA A O 1
ATOM 1884 N N . TRP A 1 252 ? 15.492 8.126 3.577 1.00 90.19 252 TRP A N 1
ATOM 1885 C CA . TRP A 1 252 ? 16.359 8.395 2.438 1.00 90.19 252 TRP A CA 1
ATOM 1886 C C . TRP A 1 252 ? 17.726 7.715 2.588 1.00 90.19 252 TRP A C 1
ATOM 1888 O O . TRP A 1 252 ? 18.162 7.027 1.668 1.00 90.19 252 TRP A O 1
ATOM 1898 N N . ALA A 1 253 ? 18.361 7.831 3.758 1.00 91.56 253 ALA A N 1
ATOM 1899 C CA . ALA A 1 253 ? 19.645 7.199 4.044 1.00 91.56 253 ALA A CA 1
ATOM 1900 C C . ALA A 1 253 ? 19.559 5.666 3.995 1.00 91.56 253 ALA A C 1
ATOM 1902 O O . ALA A 1 253 ? 20.413 5.031 3.386 1.00 91.56 253 ALA A O 1
ATOM 1903 N N . LEU A 1 254 ? 18.515 5.063 4.573 1.00 90.38 254 LEU A N 1
ATOM 1904 C CA . LEU A 1 254 ? 18.299 3.612 4.531 1.00 90.38 254 LEU A CA 1
ATOM 1905 C C . LEU A 1 254 ? 18.098 3.102 3.101 1.00 90.38 254 LEU A C 1
ATOM 1907 O O . LEU A 1 254 ? 18.680 2.088 2.726 1.00 90.38 254 LEU A O 1
ATOM 1911 N N . HIS A 1 255 ? 17.313 3.814 2.291 1.00 92.50 255 HIS A N 1
ATOM 1912 C CA . HIS A 1 255 ? 17.138 3.475 0.882 1.00 92.50 255 HIS A CA 1
ATOM 1913 C C . HIS A 1 255 ? 18.452 3.600 0.106 1.00 92.50 255 HIS A C 1
ATOM 1915 O O . HIS A 1 255 ? 18.802 2.708 -0.660 1.00 92.50 255 HIS A O 1
ATOM 1921 N N . TRP A 1 256 ? 19.210 4.674 0.329 1.00 93.62 256 TRP A N 1
ATOM 1922 C CA . TRP A 1 256 ? 20.506 4.863 -0.316 1.00 93.62 256 TRP A CA 1
ATOM 1923 C C . TRP A 1 256 ? 21.513 3.771 0.075 1.00 93.62 256 TRP A C 1
ATOM 1925 O O . TRP A 1 256 ? 22.198 3.232 -0.792 1.00 93.62 256 TRP A O 1
ATOM 1935 N N . LEU A 1 257 ? 21.559 3.388 1.356 1.00 94.25 257 LEU A N 1
ATOM 1936 C CA . LEU A 1 257 ? 22.387 2.279 1.836 1.00 94.25 257 LEU A CA 1
ATOM 1937 C C . LEU A 1 257 ? 21.973 0.948 1.204 1.00 94.25 257 LEU A C 1
ATOM 1939 O O . LEU A 1 257 ? 22.846 0.175 0.827 1.00 94.25 257 LEU A O 1
ATOM 1943 N N . LEU A 1 258 ? 20.670 0.699 1.042 1.00 93.06 258 LEU A N 1
ATOM 1944 C CA . LEU A 1 258 ? 20.163 -0.480 0.338 1.00 93.06 258 LEU A CA 1
ATOM 1945 C C . LEU A 1 258 ? 20.642 -0.505 -1.120 1.00 93.06 258 LEU A C 1
ATOM 1947 O O . LEU A 1 258 ? 21.205 -1.505 -1.551 1.00 93.06 258 LEU A O 1
ATOM 1951 N N . VAL A 1 259 ? 20.470 0.592 -1.864 1.00 94.12 259 VAL A N 1
ATOM 1952 C CA . VAL A 1 259 ? 20.926 0.692 -3.264 1.00 94.12 259 VAL A CA 1
ATOM 1953 C C . VAL A 1 259 ? 22.434 0.460 -3.354 1.00 94.12 259 VAL A C 1
ATOM 1955 O O . VAL A 1 259 ? 22.891 -0.334 -4.171 1.00 94.12 259 VAL A O 1
ATOM 1958 N N . ARG A 1 260 ? 23.217 1.080 -2.467 1.00 94.69 260 ARG A N 1
ATOM 1959 C CA . ARG A 1 260 ? 24.673 0.901 -2.436 1.00 94.69 260 ARG A CA 1
ATOM 1960 C C . ARG A 1 260 ? 25.091 -0.520 -2.049 1.00 94.69 260 ARG A C 1
ATOM 1962 O O . ARG A 1 260 ? 26.091 -1.007 -2.561 1.00 94.69 260 ARG A O 1
ATOM 1969 N N . ALA A 1 261 ? 24.350 -1.186 -1.167 1.00 95.25 261 ALA A N 1
ATOM 1970 C CA . ALA A 1 261 ? 24.616 -2.573 -0.792 1.00 95.25 261 ALA A CA 1
ATOM 1971 C C . ALA A 1 261 ? 24.322 -3.553 -1.939 1.00 95.25 261 ALA A C 1
ATOM 1973 O O . ALA A 1 261 ? 25.032 -4.543 -2.080 1.00 95.25 261 ALA A O 1
ATOM 1974 N N . LEU A 1 262 ? 23.301 -3.274 -2.756 1.00 93.31 262 LEU A N 1
ATOM 1975 C CA . LEU A 1 262 ? 22.913 -4.124 -3.885 1.00 93.31 262 LEU A CA 1
ATOM 1976 C C . LEU A 1 262 ? 23.800 -3.938 -5.120 1.00 93.31 262 LEU A C 1
ATOM 1978 O O . LEU A 1 262 ? 24.058 -4.909 -5.823 1.00 93.31 262 LEU A O 1
ATOM 1982 N N . PHE A 1 263 ? 24.244 -2.708 -5.388 1.00 95.19 263 PHE A N 1
ATOM 1983 C CA . PHE A 1 263 ? 24.886 -2.351 -6.660 1.00 95.19 263 PHE A CA 1
ATOM 1984 C C . PHE A 1 263 ? 26.314 -1.811 -6.521 1.00 95.19 263 PHE A C 1
ATOM 1986 O O . PHE A 1 263 ? 26.970 -1.546 -7.522 1.00 95.19 263 PHE A O 1
ATOM 1993 N N . GLY A 1 264 ? 26.810 -1.628 -5.296 1.00 94.88 264 GLY A N 1
ATOM 1994 C CA . GLY A 1 264 ? 28.082 -0.957 -5.047 1.00 94.88 264 GLY A CA 1
ATOM 1995 C C . GLY A 1 264 ? 28.002 0.565 -5.209 1.00 94.88 264 GLY A C 1
ATOM 1996 O O . GLY A 1 264 ? 26.928 1.155 -5.341 1.00 94.88 264 GLY A O 1
ATOM 1997 N N . ALA A 1 265 ? 29.162 1.224 -5.133 1.00 92.56 265 ALA A N 1
ATOM 1998 C CA . ALA A 1 265 ? 29.270 2.665 -5.384 1.00 92.56 265 ALA A CA 1
ATOM 1999 C C . ALA A 1 265 ? 29.236 2.991 -6.886 1.00 92.56 265 ALA A C 1
ATOM 2001 O O . ALA A 1 265 ? 28.695 4.024 -7.272 1.00 92.56 265 ALA A O 1
ATOM 2002 N N . GLU A 1 266 ? 29.778 2.088 -7.703 1.00 92.94 266 GLU A N 1
ATOM 2003 C CA . GLU A 1 266 ? 29.824 2.167 -9.160 1.00 92.94 266 GLU A CA 1
ATOM 2004 C C . GLU A 1 266 ? 29.214 0.872 -9.720 1.00 92.94 266 GLU A C 1
ATOM 2006 O O . GLU A 1 266 ? 29.872 -0.171 -9.688 1.00 92.94 266 GLU A O 1
ATOM 2011 N N . PRO A 1 267 ? 27.939 0.888 -10.145 1.00 90.00 267 PRO A N 1
ATOM 2012 C CA . PRO A 1 267 ? 27.288 -0.293 -10.704 1.00 90.00 267 PRO A CA 1
ATOM 2013 C C . PRO A 1 267 ? 27.945 -0.690 -12.029 1.00 90.00 267 PRO A C 1
ATOM 2015 O O . PRO A 1 267 ? 28.332 0.166 -12.827 1.00 90.00 267 PRO A O 1
ATOM 2018 N N . SER A 1 268 ? 28.014 -1.992 -12.302 1.00 93.81 268 SER A N 1
ATOM 2019 C CA . SER A 1 268 ? 28.356 -2.469 -13.643 1.00 93.81 268 SER A CA 1
ATOM 2020 C C . SER A 1 268 ? 27.282 -2.050 -14.656 1.00 93.81 268 SER A C 1
ATOM 2022 O O . SER A 1 268 ? 26.127 -1.804 -14.297 1.00 93.81 268 SER A O 1
ATOM 2024 N N . ALA A 1 269 ? 27.650 -2.008 -15.940 1.00 92.75 269 ALA A N 1
ATOM 2025 C CA . ALA A 1 269 ? 26.709 -1.712 -17.023 1.00 92.75 269 ALA A CA 1
ATOM 2026 C C . ALA A 1 269 ? 25.493 -2.660 -17.011 1.00 92.75 269 ALA A C 1
ATOM 2028 O O . ALA A 1 269 ? 24.367 -2.217 -17.236 1.00 92.75 269 ALA A O 1
ATOM 2029 N N . ASP A 1 270 ? 25.714 -3.926 -16.648 1.00 90.62 270 ASP A N 1
ATOM 2030 C CA . ASP A 1 270 ? 24.673 -4.957 -16.554 1.00 90.62 270 ASP A CA 1
ATOM 2031 C C . ASP A 1 270 ? 23.621 -4.659 -15.473 1.00 90.62 270 ASP A C 1
ATOM 2033 O O . ASP A 1 270 ? 22.484 -5.111 -15.578 1.00 90.62 270 ASP A O 1
ATOM 2037 N N . HIS A 1 271 ? 23.968 -3.864 -14.455 1.00 92.62 271 HIS A N 1
ATOM 2038 C CA . HIS A 1 271 ? 23.080 -3.508 -13.344 1.00 92.62 271 HIS A CA 1
ATOM 2039 C C . HIS A 1 271 ? 22.525 -2.083 -13.419 1.00 92.62 271 HIS A C 1
ATOM 2041 O O . HIS A 1 271 ? 21.762 -1.677 -12.539 1.00 92.62 271 HIS A O 1
ATOM 2047 N N . ALA A 1 272 ? 22.875 -1.305 -14.447 1.00 92.25 272 ALA A N 1
ATOM 2048 C CA . ALA A 1 272 ? 22.475 0.098 -14.545 1.00 92.25 272 ALA A CA 1
ATOM 2049 C C . ALA A 1 272 ? 20.943 0.269 -14.552 1.00 92.25 272 ALA A C 1
ATOM 2051 O O . ALA A 1 272 ? 20.409 1.100 -13.817 1.00 92.25 272 ALA A O 1
ATOM 2052 N N . ILE A 1 273 ? 20.230 -0.571 -15.312 1.00 91.62 273 ILE A N 1
ATOM 2053 C CA . ILE A 1 273 ? 18.758 -0.555 -15.394 1.00 91.62 273 ILE A CA 1
ATOM 2054 C C . ILE A 1 273 ? 18.132 -0.937 -14.048 1.00 91.62 273 ILE A C 1
ATOM 2056 O O . ILE A 1 273 ? 17.128 -0.357 -13.623 1.00 91.62 273 ILE A O 1
ATOM 2060 N N . ASP A 1 274 ? 18.724 -1.910 -13.353 1.00 94.44 274 ASP A N 1
ATOM 2061 C CA . ASP A 1 274 ? 18.224 -2.352 -12.059 1.00 94.44 274 ASP A CA 1
ATOM 2062 C C . ASP A 1 274 ? 18.378 -1.264 -11.002 1.00 94.44 274 ASP A C 1
ATOM 2064 O O . ASP A 1 274 ? 17.422 -0.954 -10.285 1.00 94.44 274 ASP A O 1
ATOM 2068 N N . GLN A 1 275 ? 19.554 -0.644 -10.947 1.00 94.25 275 GLN A N 1
ATOM 2069 C CA . GLN A 1 275 ? 19.829 0.470 -10.055 1.00 94.25 275 GLN A CA 1
ATOM 2070 C C . GLN A 1 275 ? 18.894 1.649 -10.343 1.00 94.25 275 GLN A C 1
ATOM 2072 O O . GLN A 1 275 ? 18.304 2.196 -9.408 1.00 94.25 275 GLN A O 1
ATOM 2077 N N . GLU A 1 276 ? 18.706 2.013 -11.615 1.00 93.06 276 GLU A N 1
ATOM 2078 C CA . GLU A 1 276 ? 17.766 3.060 -12.018 1.00 93.06 276 GLU A CA 1
ATOM 2079 C C . GLU A 1 276 ? 16.360 2.761 -11.488 1.00 93.06 276 GLU A C 1
ATOM 2081 O O . GLU A 1 276 ? 15.732 3.633 -10.884 1.00 93.06 276 GLU A O 1
ATOM 2086 N N . GLY A 1 277 ? 15.885 1.519 -11.610 1.00 92.88 277 GLY A N 1
ATOM 2087 C CA . GLY A 1 277 ? 14.570 1.153 -11.095 1.00 92.88 277 GLY A CA 1
ATOM 2088 C C . GLY A 1 277 ? 14.440 1.272 -9.573 1.00 92.88 277 GLY A C 1
ATOM 2089 O O . GLY A 1 277 ? 13.413 1.740 -9.071 1.00 92.88 277 GLY A O 1
ATOM 2090 N N . PHE A 1 278 ? 15.494 0.967 -8.808 1.00 94.25 278 PHE A N 1
ATOM 2091 C CA . PHE A 1 278 ? 15.504 1.273 -7.372 1.00 94.25 278 PHE A CA 1
ATOM 2092 C C . PHE A 1 278 ? 15.493 2.784 -7.102 1.00 94.25 278 PHE A C 1
ATOM 2094 O O . PHE A 1 278 ? 14.802 3.236 -6.187 1.00 94.25 278 PHE A O 1
ATOM 2101 N N . MET A 1 279 ? 16.180 3.590 -7.911 1.00 93.56 279 MET A N 1
ATOM 2102 C CA . MET A 1 279 ? 16.154 5.051 -7.778 1.00 93.56 279 MET A CA 1
ATOM 2103 C C . MET A 1 279 ? 14.773 5.641 -8.103 1.00 93.56 279 MET A C 1
ATOM 2105 O O . MET A 1 279 ? 14.335 6.584 -7.437 1.00 93.56 279 MET A O 1
ATOM 2109 N N . VAL A 1 280 ? 14.045 5.054 -9.058 1.00 92.25 280 VAL A N 1
ATOM 2110 C CA . VAL A 1 280 ? 12.644 5.384 -9.377 1.00 92.25 280 VAL A CA 1
ATOM 2111 C C . VAL A 1 280 ? 11.706 5.066 -8.204 1.00 92.25 280 VAL A C 1
ATOM 2113 O O . VAL A 1 280 ? 10.733 5.793 -7.971 1.00 92.25 280 VAL A O 1
ATOM 2116 N N . MET A 1 281 ? 12.021 4.035 -7.413 1.00 93.31 281 MET A N 1
ATOM 2117 C CA . MET A 1 281 ? 11.275 3.648 -6.209 1.00 93.31 281 MET A CA 1
ATOM 2118 C C . MET A 1 281 ? 11.452 4.618 -5.032 1.00 93.31 281 MET A C 1
ATOM 2120 O O . MET A 1 281 ? 10.573 4.708 -4.167 1.00 93.31 281 MET A O 1
ATOM 2124 N N . ARG A 1 282 ? 12.542 5.394 -5.008 1.00 93.94 282 ARG A N 1
ATOM 2125 C CA . ARG A 1 282 ? 12.919 6.281 -3.894 1.00 93.94 282 ARG A CA 1
ATOM 2126 C C . ARG A 1 282 ? 11.778 7.161 -3.358 1.00 93.94 282 ARG A C 1
ATOM 2128 O O . ARG A 1 282 ? 11.584 7.153 -2.143 1.00 93.94 282 ARG A O 1
ATOM 2135 N N . PRO A 1 283 ? 10.998 7.905 -4.174 1.00 91.75 283 PRO A N 1
ATOM 2136 C CA . PRO A 1 283 ? 9.969 8.794 -3.631 1.00 91.75 283 PRO A CA 1
ATOM 2137 C C . PRO A 1 283 ? 8.849 8.034 -2.908 1.00 91.75 283 PRO A C 1
ATOM 2139 O O . PRO A 1 283 ? 8.391 8.471 -1.854 1.00 91.75 283 PRO A O 1
ATOM 2142 N N . ALA A 1 284 ? 8.446 6.866 -3.419 1.00 90.62 284 ALA A N 1
ATOM 2143 C CA . ALA A 1 284 ? 7.441 6.043 -2.749 1.00 90.62 284 ALA A CA 1
ATOM 2144 C C . ALA A 1 284 ? 7.987 5.390 -1.490 1.00 90.62 284 ALA A C 1
ATOM 2146 O O . ALA A 1 284 ? 7.289 5.359 -0.481 1.00 90.62 284 ALA A O 1
ATOM 2147 N N . PHE A 1 285 ? 9.237 4.920 -1.522 1.00 90.44 285 PHE A N 1
ATOM 2148 C CA . PHE A 1 285 ? 9.897 4.424 -0.322 1.00 90.44 285 PHE A CA 1
ATOM 2149 C C . PHE A 1 285 ? 9.870 5.487 0.783 1.00 90.44 285 PHE A C 1
ATOM 2151 O O . PHE A 1 285 ? 9.463 5.197 1.905 1.00 90.44 285 PHE A O 1
ATOM 2158 N N . MET A 1 286 ? 10.228 6.735 0.460 1.00 90.12 286 MET A N 1
ATOM 2159 C CA . MET A 1 286 ? 10.199 7.848 1.413 1.00 90.12 286 MET A CA 1
ATOM 2160 C C . MET A 1 286 ? 8.785 8.120 1.939 1.00 90.12 286 MET A C 1
ATOM 2162 O O . MET A 1 286 ? 8.614 8.286 3.145 1.00 90.12 286 MET A O 1
ATOM 2166 N N . LEU A 1 287 ? 7.770 8.118 1.069 1.00 89.62 287 LEU A N 1
AT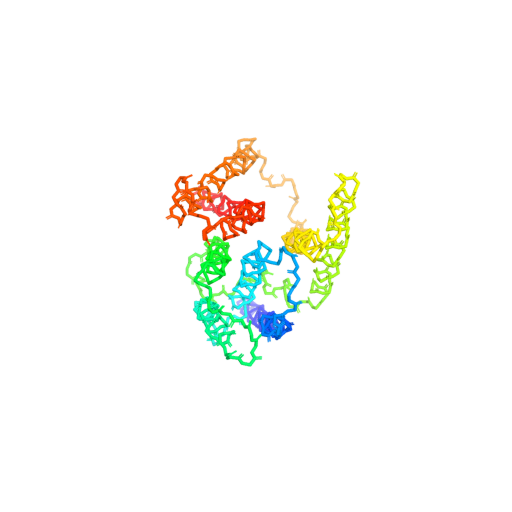OM 2167 C CA . LEU A 1 287 ? 6.372 8.312 1.464 1.00 89.62 287 LEU A CA 1
ATOM 2168 C C . LEU A 1 287 ? 5.887 7.213 2.425 1.00 89.62 287 LEU A C 1
ATOM 2170 O O . LEU A 1 287 ? 5.322 7.510 3.479 1.00 89.62 287 LEU A O 1
ATOM 2174 N N . VAL A 1 288 ? 6.140 5.944 2.096 1.00 88.06 288 VAL A N 1
ATOM 2175 C CA . VAL A 1 288 ? 5.736 4.790 2.916 1.00 88.06 288 VAL A CA 1
ATOM 2176 C C . VAL A 1 288 ? 6.512 4.756 4.232 1.00 88.06 288 VAL A C 1
ATOM 2178 O O . VAL A 1 288 ? 5.931 4.500 5.287 1.00 88.06 288 VAL A O 1
ATOM 2181 N N . ALA A 1 289 ? 7.807 5.066 4.212 1.00 85.19 289 ALA A N 1
ATOM 2182 C CA . ALA A 1 289 ? 8.621 5.143 5.418 1.00 85.19 289 ALA A CA 1
ATOM 2183 C C . ALA A 1 289 ? 8.185 6.295 6.338 1.00 85.19 289 ALA A C 1
ATOM 2185 O O . ALA A 1 289 ? 8.138 6.117 7.555 1.00 85.19 289 ALA A O 1
ATOM 2186 N N . ALA A 1 290 ? 7.798 7.447 5.780 1.00 85.25 290 ALA A N 1
ATOM 2187 C CA . ALA A 1 290 ? 7.226 8.549 6.551 1.00 85.25 290 ALA A CA 1
ATOM 2188 C C . ALA A 1 290 ? 5.899 8.142 7.212 1.00 85.25 290 ALA A C 1
ATOM 2190 O O . ALA A 1 290 ? 5.708 8.398 8.403 1.00 85.25 290 ALA A O 1
ATOM 2191 N 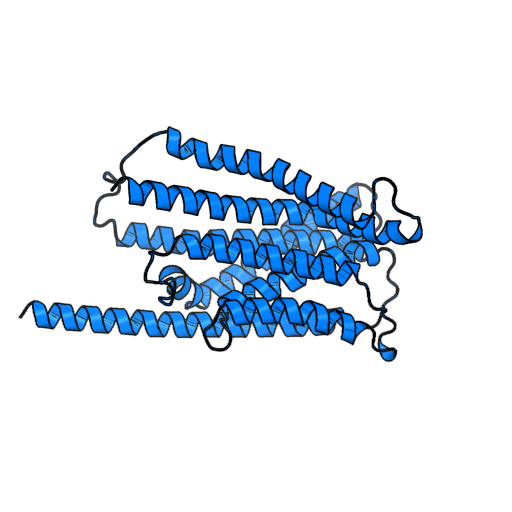N . ALA A 1 291 ? 5.019 7.443 6.484 1.00 86.69 291 ALA A N 1
ATOM 2192 C CA . ALA A 1 291 ? 3.791 6.883 7.049 1.00 86.69 291 ALA A CA 1
ATOM 2193 C C . ALA A 1 291 ? 4.095 5.877 8.175 1.00 86.69 291 ALA A C 1
ATOM 2195 O O . ALA A 1 291 ? 3.499 5.939 9.248 1.00 86.69 291 ALA A O 1
ATOM 2196 N N . CYS A 1 292 ? 5.079 4.999 7.978 1.00 85.69 292 CYS A N 1
ATOM 2197 C CA . CYS A 1 292 ? 5.533 4.050 8.990 1.00 85.69 292 CYS A CA 1
ATOM 2198 C C . CYS A 1 292 ? 6.037 4.750 10.260 1.00 85.69 292 CYS A C 1
ATOM 2200 O O . CYS A 1 292 ? 5.605 4.425 11.367 1.00 85.69 292 CYS A O 1
ATOM 2202 N N . MET A 1 293 ? 6.890 5.768 10.119 1.00 83.00 293 MET A N 1
ATOM 2203 C CA . MET A 1 293 ? 7.400 6.518 11.266 1.00 83.00 293 MET A CA 1
ATOM 2204 C C . MET A 1 293 ? 6.289 7.269 12.000 1.00 83.00 293 MET A C 1
ATOM 2206 O O . MET A 1 293 ? 6.255 7.267 13.230 1.00 83.00 293 MET A O 1
ATOM 2210 N N . PHE A 1 294 ? 5.350 7.872 11.269 1.00 84.44 294 PHE A N 1
ATOM 2211 C CA . PHE A 1 294 ? 4.181 8.510 11.867 1.00 84.44 294 PHE A CA 1
ATOM 2212 C C . PHE A 1 294 ? 3.405 7.536 12.768 1.00 84.44 294 PHE A C 1
ATOM 2214 O O . PHE A 1 294 ? 3.066 7.867 13.909 1.00 84.44 294 PHE A O 1
ATOM 2221 N N . GLU A 1 295 ? 3.195 6.303 12.304 1.00 86.00 295 GLU A N 1
ATOM 2222 C CA . GLU A 1 295 ? 2.532 5.251 13.075 1.00 86.00 295 GLU A CA 1
ATOM 2223 C C . GLU A 1 295 ? 3.339 4.828 14.318 1.00 86.00 295 GLU A C 1
ATOM 2225 O O . GLU A 1 295 ? 2.769 4.668 15.407 1.00 86.00 295 GLU A O 1
ATOM 2230 N N . PHE A 1 296 ? 4.667 4.719 14.215 1.00 82.94 296 PHE A N 1
ATOM 2231 C CA . PHE A 1 296 ? 5.545 4.455 15.363 1.00 82.94 296 PHE A CA 1
ATOM 2232 C C . PHE A 1 296 ? 5.502 5.574 16.407 1.00 82.94 296 PHE A C 1
ATOM 2234 O O . PHE A 1 296 ? 5.377 5.304 17.604 1.00 82.94 296 PHE A O 1
ATOM 2241 N N . LEU A 1 297 ? 5.543 6.833 15.975 1.00 80.69 297 LEU A N 1
ATOM 2242 C CA . LEU A 1 297 ? 5.494 7.992 16.865 1.00 80.69 297 LEU A CA 1
ATOM 2243 C C . LEU A 1 297 ? 4.169 8.075 17.606 1.00 80.69 297 LEU A C 1
ATOM 2245 O O . LEU A 1 297 ? 4.149 8.209 18.832 1.00 80.69 297 LEU A O 1
ATOM 2249 N N . ARG A 1 298 ? 3.059 7.908 16.882 1.00 80.62 298 ARG A N 1
ATOM 2250 C CA . ARG A 1 298 ? 1.723 7.830 17.476 1.00 80.62 298 ARG A CA 1
ATOM 2251 C C . ARG A 1 298 ? 1.660 6.727 18.535 1.00 80.62 298 ARG A C 1
ATOM 2253 O O . ARG A 1 298 ? 1.081 6.925 19.600 1.00 80.62 298 ARG A O 1
ATOM 2260 N N . THR A 1 299 ? 2.306 5.591 18.286 1.00 79.88 299 THR A N 1
ATOM 2261 C CA . THR A 1 299 ? 2.392 4.481 19.245 1.00 79.88 299 THR A CA 1
ATOM 2262 C C . THR A 1 299 ? 3.200 4.826 20.488 1.00 79.88 299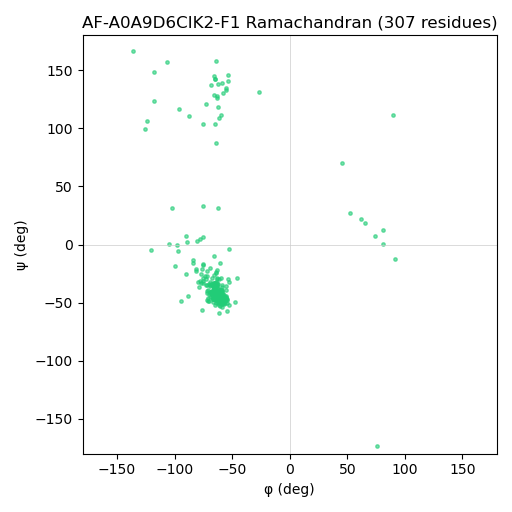 THR A C 1
ATOM 2264 O O . THR A 1 299 ? 2.750 4.566 21.607 1.00 79.88 299 THR A O 1
ATOM 2267 N N . ALA A 1 300 ? 4.374 5.432 20.318 1.00 80.06 300 ALA A N 1
ATOM 2268 C CA . ALA A 1 300 ? 5.226 5.846 21.426 1.00 80.06 300 ALA A CA 1
ATOM 2269 C C . ALA A 1 300 ? 4.521 6.867 22.334 1.00 80.06 300 ALA A C 1
ATOM 2271 O O . ALA A 1 300 ? 4.583 6.747 23.559 1.00 80.06 300 ALA A O 1
ATOM 2272 N N . LEU A 1 301 ? 3.794 7.824 21.747 1.00 77.69 301 LEU A N 1
ATOM 2273 C CA . LEU A 1 301 ? 3.018 8.821 22.487 1.00 77.69 301 LEU A CA 1
ATOM 2274 C C . LEU A 1 301 ? 1.899 8.181 23.319 1.00 77.69 301 LEU A C 1
ATOM 2276 O O . LEU A 1 301 ? 1.788 8.479 24.506 1.00 77.69 301 LEU A O 1
ATOM 2280 N N . VAL A 1 302 ? 1.129 7.249 22.744 1.00 77.38 302 VAL A N 1
ATOM 2281 C CA . VAL A 1 302 ? 0.072 6.523 23.477 1.00 77.38 302 VAL A CA 1
ATOM 2282 C C . VAL A 1 302 ? 0.653 5.725 24.646 1.00 77.38 302 VAL A C 1
ATOM 2284 O O . VAL A 1 302 ? 0.086 5.723 25.737 1.00 77.38 302 VAL A O 1
ATOM 2287 N N . ARG A 1 303 ? 1.801 5.063 24.455 1.00 80.25 303 ARG A N 1
ATOM 2288 C CA . ARG A 1 303 ? 2.468 4.309 25.530 1.00 80.25 303 ARG A CA 1
ATOM 2289 C C . ARG A 1 303 ? 2.933 5.212 26.667 1.00 80.25 303 ARG A C 1
ATOM 2291 O O . ARG A 1 303 ? 2.716 4.868 27.822 1.00 80.25 303 ARG A O 1
ATOM 2298 N N . ARG A 1 304 ? 3.532 6.363 26.347 1.00 79.81 304 ARG A N 1
ATOM 2299 C CA . ARG A 1 304 ? 3.953 7.351 27.353 1.00 79.81 304 ARG A CA 1
ATOM 2300 C C . ARG A 1 304 ? 2.769 7.904 28.137 1.00 79.81 304 ARG A C 1
ATOM 2302 O O . ARG A 1 304 ? 2.859 7.995 29.352 1.00 79.81 304 ARG A O 1
ATOM 2309 N N . ALA A 1 305 ? 1.666 8.220 27.459 1.00 74.75 305 ALA A N 1
ATOM 2310 C CA . ALA A 1 305 ? 0.454 8.700 28.116 1.00 74.75 305 ALA A CA 1
ATOM 2311 C C . ALA A 1 305 ? -0.103 7.671 29.114 1.00 74.75 305 ALA A C 1
ATOM 2313 O O . ALA A 1 305 ? -0.460 8.043 30.223 1.00 74.75 305 ALA A O 1
ATOM 2314 N N . ARG A 1 306 ? -0.108 6.380 28.752 1.00 77.81 306 ARG A N 1
ATOM 2315 C CA . ARG A 1 306 ? -0.536 5.291 29.649 1.00 77.81 306 ARG A CA 1
ATOM 2316 C C . ARG A 1 306 ? 0.403 5.060 30.830 1.00 77.81 306 ARG A C 1
ATOM 2318 O O . ARG A 1 306 ? -0.067 4.657 31.874 1.00 77.81 306 ARG A O 1
ATOM 2325 N N . ALA A 1 307 ? 1.708 5.262 30.657 1.00 81.88 307 ALA A N 1
ATOM 2326 C CA . ALA A 1 307 ? 2.682 5.079 31.735 1.00 81.88 307 ALA A CA 1
ATOM 2327 C C . ALA A 1 307 ? 2.663 6.216 32.773 1.00 81.88 307 ALA A C 1
ATOM 2329 O O . ALA A 1 307 ? 3.241 6.065 33.843 1.00 81.88 307 ALA A O 1
ATOM 2330 N N . ALA A 1 308 ? 2.062 7.359 32.435 1.00 78.88 308 ALA A N 1
ATOM 2331 C CA . ALA A 1 308 ? 1.938 8.516 33.318 1.00 78.88 308 ALA A CA 1
ATOM 2332 C C . ALA A 1 308 ? 0.579 8.597 34.040 1.00 78.88 308 ALA A C 1
ATOM 2334 O O . ALA A 1 308 ? 0.388 9.518 34.834 1.00 78.88 308 ALA A O 1
ATOM 2335 N N . ALA A 1 309 ? -0.356 7.702 33.710 1.00 81.75 309 ALA A N 1
ATOM 2336 C CA . ALA A 1 309 ? -1.660 7.558 34.352 1.00 81.75 309 ALA A CA 1
ATOM 2337 C C . ALA A 1 309 ? -1.600 6.412 35.364 1.00 81.75 309 ALA A C 1
ATOM 2339 O O . ALA A 1 309 ? -2.215 6.572 36.437 1.00 81.75 309 ALA A O 1
#

Secondary structure (DSSP, 8-state):
-HHHHHHHHHHHHHHHHHHHHHHHHHHHHHHHHHHHHHHHHHHTS-----TTHHHHHHHHHHHHHHHHHHHHHHH-GGG-HHHHHHHHHHHHHHHHHHHT-GGG-----HHHHHHHHHHHHHHHHHHHHHHTTSPTT-SSS--HHHHHHHH-HHHHHHHHHHHHHHIIIIIHHHHHHHHHTTPPP-HHHHHHHHHHHHHHHHHHHHHHHHHHHHHHHHHHHTTS-TT-S----HHHHHHHHHHHHHHHHHHHHHHHHHHHHHH-SS--GGGHHHHHHHHHHHHHHHHHHHHHHHHHHHHHHHHHHHHT-

Radius of gyration: 22.0 Å; Cα contacts (8 Å, |Δi|>4): 342; chains: 1; bounding box: 61×42×64 Å

Foldseek 3Di:
DVVVVVVVVVVVVVVVLVVLLVLLLVLLVVVLVVLVVVLLCVLLAADPVFPLVLLCLLLSLLLSLLVNLLSLLSNCVVLHSVVSLVCSLVVLVVSLVVSCPVVRVDHRDPLSSVSNVNSSVLSVLLVVLQLLLDDPVCNSPDPSLSSNLSSDVVLVVQLVVQLQVLLCVQLVVQLVVCVVVVNDDTPSSRVLSSSVSNLVSNLVSVCVSSVVSVVVVCVVVCVVPPVPPDPPDPVLVVLLVVQLVVQLVVLLVVLVVVLCVVANPDRDPVCPSSSSSSVSNRVVSSVSSSSSSSSNSVSVVSVVVVVVD

Nearest PDB structures (foldseek):
  2yfb-assembly1_A  TM=1.745E-01  e=4.661E+00  Pseudomonas putida KT2440
  5azs-assembly1_B  TM=1.412E-01  e=6.063E+00  Pseudomonas aeruginosa PAO1

Mean predicted aligned error: 5.72 Å

Solvent-accessible surface area (backbone atoms only — not comparable to full-atom values): 15854 Å² total; per-residue (Å²): 115,63,68,61,51,52,51,51,49,54,52,50,54,52,52,51,54,52,52,32,36,51,42,15,29,50,46,30,42,50,53,34,51,69,49,47,54,58,51,54,52,59,67,58,46,57,66,80,79,60,69,64,41,66,30,39,46,26,34,49,30,18,52,52,37,13,49,48,13,43,29,26,33,62,26,18,53,97,77,32,38,67,54,10,42,51,47,34,58,51,43,38,53,51,53,42,60,61,29,38,42,74,91,30,70,41,70,69,49,74,64,40,40,48,28,13,46,52,19,29,50,50,31,49,51,35,50,50,30,56,56,69,58,54,64,87,92,41,84,81,59,68,58,63,64,60,16,53,54,50,40,38,67,66,49,53,54,48,32,53,52,42,19,51,49,27,17,54,54,51,5,44,50,48,32,52,53,40,46,74,71,68,48,71,91,40,66,32,60,46,49,51,31,31,54,50,12,32,51,54,11,52,56,49,27,53,52,52,55,53,49,53,54,52,52,54,50,50,61,68,59,42,85,53,59,84,83,68,66,72,86,79,47,76,67,66,67,49,53,57,58,53,52,48,64,54,29,41,60,50,37,47,50,52,51,50,50,49,52,37,71,76,45,44,95,73,56,54,82,91,42,46,54,57,52,48,4,55,60,67,29,43,67,57,53,32,53,54,42,35,54,32,45,49,38,41,49,56,26,53,52,54,52,52,57,60,75,76,106